Protein AF-A0A6A0GT67-F1 (afdb_monomer_lite)

pLDDT: mean 70.35, std 24.67, range [31.73, 98.12]

Radius of gyration: 29.32 Å; chains: 1; bounding box: 42×115×74 Å

Foldseek 3Di:
DDDDPVVVVVVVVPPCDDLLLVLQLLLLLVVVDDPPDPDPLSSLLSSLLSVLVSCCQVNPDVHDDCVVSDPDPDVVVSVVSNVVSCVPCVVVSVCCLVPVVSVVVSSVVVVVVVVPPPVPPDPPPPDDDDDDDDDDDDDDDDDDDDDDDDDDDDDDDDPDDPVVVVVVVVVNVVVVVVVDDDPPDDDDDDDD

Sequence (192 aa):
MYSTNNTLLFFQDIAFINPANVVFVYLLVRHLVTDDIESEHELQAIVLTCLYLSYSYMGNEISYPLKPFLVEDDKDRFWDRCLHIINTLSGDMLRINAEPAFFTEVFTELKACGVHPYNHLHYHHHHHHHNLHPQTPTSPHSPSSTISSIPNTPSPQQEQNPILNNDHQQLQRSKSQSLALPLMQAPLKTAA

Structure (mmCIF, N/CA/C/O backbone):
data_AF-A0A6A0GT67-F1
#
_entry.id   AF-A0A6A0GT67-F1
#
loop_
_atom_site.group_PDB
_atom_site.id
_atom_site.type_symbol
_atom_site.label_atom_id
_atom_site.label_alt_id
_atom_site.label_comp_id
_atom_site.label_asym_id
_atom_site.label_entity_id
_atom_site.label_seq_id
_atom_site.pdbx_PDB_ins_code
_atom_site.Cartn_x
_atom_site.Cartn_y
_atom_site.Cartn_z
_atom_site.occupancy
_atom_site.B_iso_or_equiv
_atom_site.auth_seq_id
_atom_site.auth_comp_id
_atom_site.auth_asym_id
_atom_site.auth_atom_id
_atom_site.pdbx_PDB_model_num
ATOM 1 N N . MET A 1 1 ? 22.116 -1.806 34.755 1.00 48.66 1 MET A N 1
ATOM 2 C CA . MET A 1 1 ? 21.318 -0.720 34.142 1.00 48.66 1 MET A CA 1
ATOM 3 C C . MET A 1 1 ? 22.306 0.133 33.366 1.00 48.66 1 MET A C 1
ATOM 5 O O . MET A 1 1 ? 23.166 0.705 34.008 1.00 48.66 1 MET A O 1
ATOM 9 N N . TYR A 1 2 ? 22.441 0.049 32.044 1.00 41.94 2 TYR A N 1
ATOM 10 C CA . TYR A 1 2 ? 21.451 0.283 30.992 1.00 41.94 2 TYR A CA 1
ATOM 11 C C . TYR A 1 2 ? 21.675 -0.702 29.831 1.00 41.94 2 TYR A C 1
ATOM 13 O O . TYR A 1 2 ? 22.788 -0.806 29.332 1.00 41.94 2 TYR A O 1
ATOM 21 N N . SER A 1 3 ? 20.642 -1.425 29.402 1.00 42.59 3 SER A N 1
ATOM 22 C CA . SER A 1 3 ? 20.671 -2.181 28.140 1.00 42.59 3 SER A CA 1
ATOM 23 C C . SER A 1 3 ? 19.252 -2.271 27.587 1.00 42.59 3 SER A C 1
ATOM 25 O O . SER A 1 3 ? 18.630 -3.326 27.569 1.00 42.59 3 SER A O 1
ATOM 27 N N . THR A 1 4 ? 18.686 -1.117 27.244 1.00 50.16 4 THR A N 1
ATOM 28 C CA . THR A 1 4 ? 17.343 -1.030 26.645 1.00 50.16 4 THR A CA 1
ATOM 29 C C . THR A 1 4 ? 17.279 -0.117 25.423 1.00 50.16 4 THR A C 1
ATOM 31 O O . THR A 1 4 ? 16.203 0.052 24.868 1.00 50.16 4 THR A O 1
ATOM 34 N N . ASN A 1 5 ? 18.411 0.408 24.937 1.00 49.06 5 ASN A N 1
ATOM 35 C CA . ASN A 1 5 ? 18.411 1.315 23.782 1.00 49.06 5 ASN A CA 1
ATOM 36 C C . ASN A 1 5 ? 18.954 0.697 22.482 1.00 49.06 5 ASN A C 1
ATOM 38 O O . ASN A 1 5 ? 18.686 1.238 21.419 1.00 49.06 5 ASN A O 1
ATOM 42 N N . ASN A 1 6 ? 19.639 -0.453 22.513 1.00 48.00 6 ASN A N 1
ATOM 43 C CA . ASN A 1 6 ? 20.238 -0.999 21.286 1.00 48.00 6 ASN A CA 1
ATOM 44 C C . ASN A 1 6 ? 19.247 -1.721 20.368 1.00 48.00 6 ASN A C 1
ATOM 46 O O . ASN A 1 6 ? 19.488 -1.774 19.171 1.00 48.00 6 ASN A O 1
ATOM 50 N N . THR A 1 7 ? 18.125 -2.243 20.872 1.00 50.00 7 THR A N 1
ATOM 51 C CA . THR A 1 7 ? 17.160 -2.949 20.010 1.00 50.00 7 THR A CA 1
ATOM 52 C C . THR A 1 7 ? 16.335 -1.982 19.162 1.00 50.00 7 THR A C 1
ATOM 54 O O . THR A 1 7 ? 16.067 -2.273 18.003 1.00 50.00 7 THR A O 1
ATOM 57 N N . LEU A 1 8 ? 15.966 -0.815 19.707 1.00 52.06 8 LEU A N 1
ATOM 58 C CA . LEU A 1 8 ? 15.290 0.228 18.926 1.00 52.06 8 LEU A CA 1
ATOM 59 C C . LEU A 1 8 ? 16.226 0.840 17.880 1.00 52.06 8 LEU A C 1
ATOM 61 O O . LEU A 1 8 ? 15.782 1.065 16.763 1.00 52.06 8 LEU A O 1
ATOM 65 N N . LEU A 1 9 ? 17.508 1.029 18.212 1.00 46.97 9 LEU A N 1
ATOM 66 C CA . LEU A 1 9 ? 18.522 1.503 17.263 1.00 46.97 9 LEU A CA 1
ATOM 67 C C . LEU A 1 9 ? 18.827 0.456 16.172 1.00 46.97 9 LEU A C 1
ATOM 69 O O . LEU A 1 9 ? 18.933 0.810 15.005 1.00 46.97 9 LEU A O 1
ATOM 73 N N . PHE A 1 10 ? 18.840 -0.840 16.507 1.00 45.78 10 PHE A N 1
ATOM 74 C CA . PHE A 1 10 ? 19.053 -1.925 15.538 1.00 45.78 10 PHE A CA 1
ATOM 75 C C . PHE A 1 10 ? 17.935 -2.027 14.482 1.00 45.78 10 PHE A C 1
ATOM 77 O O . PHE A 1 10 ? 18.222 -2.268 13.314 1.00 45.78 10 PHE A O 1
ATOM 84 N N . PHE A 1 11 ? 16.670 -1.773 14.848 1.00 51.50 11 PHE A N 1
ATOM 85 C CA . PHE A 1 11 ? 15.573 -1.638 13.871 1.00 51.50 11 PHE A CA 1
ATOM 86 C C . PHE A 1 11 ? 15.604 -0.308 13.092 1.00 51.50 11 PHE A C 1
ATOM 88 O O . PHE A 1 11 ? 14.870 -0.159 12.115 1.00 51.50 11 PHE A O 1
ATOM 95 N N . GLN A 1 12 ? 16.423 0.659 13.516 1.00 47.06 12 GLN A N 1
ATOM 96 C CA . GLN A 1 12 ? 16.533 1.986 12.907 1.00 47.06 12 GLN A CA 1
ATOM 97 C C . GLN A 1 12 ? 17.656 2.072 11.858 1.00 47.06 12 GLN A C 1
ATOM 99 O O . GLN A 1 12 ? 17.549 2.878 10.934 1.00 47.06 12 GLN A O 1
ATOM 104 N N . ASP A 1 13 ? 18.690 1.228 11.951 1.00 45.97 13 ASP A N 1
ATOM 105 C CA . ASP A 1 13 ? 19.881 1.291 11.082 1.00 45.97 13 ASP A CA 1
ATOM 106 C C . ASP A 1 13 ? 19.664 0.748 9.653 1.00 45.97 13 ASP A C 1
ATOM 108 O O . ASP A 1 13 ? 20.484 0.983 8.764 1.00 45.97 13 ASP A O 1
ATOM 112 N N . ILE A 1 14 ? 18.523 0.108 9.377 1.00 50.00 14 ILE A N 1
ATOM 113 C CA . ILE A 1 14 ? 18.025 -0.113 8.013 1.00 50.00 14 ILE A CA 1
ATOM 114 C C . ILE A 1 14 ? 16.684 0.603 7.909 1.00 50.00 14 ILE A C 1
ATOM 116 O O . ILE A 1 14 ? 15.626 0.021 8.148 1.00 50.00 14 ILE A O 1
ATOM 120 N N . ALA A 1 15 ? 16.715 1.893 7.574 1.00 65.94 15 ALA A N 1
ATOM 121 C CA . ALA A 1 15 ? 15.498 2.644 7.308 1.00 65.94 15 ALA A CA 1
ATOM 122 C C . ALA A 1 15 ? 14.766 1.992 6.124 1.00 65.94 15 ALA A C 1
ATOM 124 O O . ALA A 1 15 ? 15.090 2.216 4.958 1.00 65.94 15 ALA A O 1
ATOM 125 N N . PHE A 1 16 ? 13.757 1.174 6.430 1.00 79.62 16 PHE A N 1
ATOM 126 C CA . PHE A 1 16 ? 12.825 0.616 5.450 1.00 79.62 16 PHE A CA 1
ATOM 127 C C . PHE A 1 16 ? 12.254 1.709 4.538 1.00 79.62 16 PHE A C 1
ATOM 129 O O . PHE A 1 16 ? 11.946 1.464 3.375 1.00 79.62 16 PHE A O 1
ATOM 136 N N . ILE A 1 17 ? 12.159 2.934 5.056 1.00 84.12 17 ILE A N 1
ATOM 137 C CA . ILE A 1 17 ? 11.769 4.123 4.315 1.00 84.12 17 ILE A CA 1
ATOM 138 C C . ILE A 1 17 ? 12.887 4.526 3.347 1.00 84.12 17 ILE A C 1
ATOM 140 O O . ILE A 1 17 ? 13.791 5.294 3.667 1.00 84.12 17 ILE A O 1
ATOM 144 N N . ASN A 1 18 ? 12.779 4.019 2.125 1.00 88.50 18 ASN A N 1
ATOM 145 C CA . ASN A 1 18 ? 13.492 4.500 0.949 1.00 88.50 18 ASN A CA 1
ATOM 146 C C . ASN A 1 18 ? 12.468 4.843 -0.150 1.00 88.50 18 ASN A C 1
ATOM 148 O O . ASN A 1 18 ? 11.313 4.414 -0.056 1.00 88.50 18 ASN A O 1
ATOM 152 N N . PRO A 1 19 ? 12.857 5.578 -1.208 1.00 92.00 19 PRO A N 1
ATOM 153 C CA . PRO A 1 19 ? 11.918 5.991 -2.247 1.00 92.00 19 PRO A CA 1
ATOM 154 C C . PRO A 1 19 ? 11.108 4.836 -2.849 1.00 92.00 19 PRO A C 1
ATOM 156 O O . PRO A 1 19 ? 9.899 4.961 -2.992 1.00 92.00 19 PRO A O 1
ATOM 159 N N . ALA A 1 20 ? 11.733 3.691 -3.142 1.00 92.31 20 ALA A N 1
ATOM 160 C CA . ALA A 1 20 ? 11.040 2.552 -3.745 1.00 92.31 20 ALA A CA 1
ATOM 161 C C . ALA A 1 20 ? 10.010 1.917 -2.800 1.00 92.31 20 ALA A C 1
ATOM 163 O O . ALA A 1 20 ? 8.907 1.578 -3.227 1.00 92.31 20 ALA A O 1
ATOM 164 N N . ASN A 1 21 ? 10.338 1.800 -1.516 1.00 94.88 21 ASN A N 1
ATOM 165 C CA . ASN A 1 21 ? 9.426 1.248 -0.520 1.00 94.88 21 ASN A CA 1
ATOM 166 C C . ASN A 1 21 ? 8.252 2.195 -0.243 1.00 94.88 21 ASN A C 1
ATOM 168 O O . ASN A 1 21 ? 7.145 1.725 -0.010 1.00 94.88 21 ASN A O 1
ATOM 172 N N . VAL A 1 22 ? 8.445 3.514 -0.349 1.00 95.06 22 VAL A N 1
ATOM 173 C CA . VAL A 1 22 ? 7.333 4.478 -0.267 1.00 95.06 22 VAL A CA 1
ATOM 174 C C . VAL A 1 22 ? 6.382 4.333 -1.461 1.00 95.06 22 VAL A C 1
ATOM 176 O O . VAL A 1 22 ? 5.170 4.374 -1.265 1.00 95.06 22 VAL A O 1
ATOM 179 N N . VAL A 1 23 ? 6.892 4.086 -2.676 1.00 96.75 23 VAL A N 1
ATOM 180 C CA . VAL A 1 23 ? 6.037 3.765 -3.840 1.00 96.75 23 VAL A CA 1
ATOM 181 C C . VAL A 1 23 ? 5.225 2.493 -3.588 1.00 96.75 23 VAL A C 1
ATOM 183 O O . VAL A 1 23 ? 4.035 2.452 -3.890 1.00 96.75 23 VAL A O 1
ATOM 186 N N . PHE A 1 24 ? 5.843 1.470 -2.994 1.00 97.12 24 PHE A N 1
ATOM 187 C CA . PHE A 1 24 ? 5.150 0.231 -2.645 1.00 97.12 24 PHE A CA 1
ATOM 188 C C . PHE A 1 24 ? 4.060 0.448 -1.583 1.00 97.12 24 PHE A C 1
ATOM 190 O O . PHE A 1 24 ? 2.943 -0.032 -1.744 1.00 97.12 24 PHE A O 1
ATOM 197 N N . VAL A 1 25 ? 4.342 1.216 -0.526 1.00 96.62 25 VAL A N 1
ATOM 198 C CA . VAL A 1 25 ? 3.329 1.570 0.484 1.00 96.62 25 VAL A CA 1
ATOM 199 C C . VAL A 1 25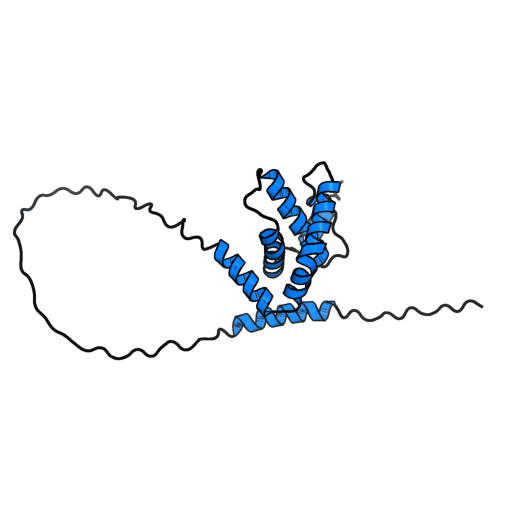 ? 2.177 2.339 -0.167 1.00 96.62 25 VAL A C 1
ATOM 201 O O . VAL A 1 25 ? 1.017 2.023 0.085 1.00 96.62 25 VAL A O 1
ATOM 204 N N . TYR A 1 26 ? 2.476 3.300 -1.047 1.00 96.94 26 TYR A N 1
ATOM 205 C CA . TYR A 1 26 ? 1.460 4.047 -1.790 1.00 96.94 26 TYR A CA 1
ATOM 206 C C . TYR A 1 26 ? 0.570 3.137 -2.646 1.00 96.94 26 TYR A C 1
ATOM 208 O O . TYR A 1 26 ? -0.646 3.312 -2.633 1.00 96.94 26 TYR A O 1
ATOM 216 N N . LEU A 1 27 ? 1.144 2.137 -3.328 1.00 97.00 27 LEU A N 1
ATOM 217 C CA . LEU A 1 27 ? 0.380 1.143 -4.091 1.00 97.00 27 LEU A CA 1
ATOM 218 C C . LEU A 1 27 ? -0.684 0.445 -3.230 1.00 97.00 27 LEU A C 1
ATOM 220 O O . LEU A 1 27 ? -1.798 0.229 -3.704 1.00 97.00 27 LEU A O 1
ATOM 224 N N . LEU A 1 28 ? -0.352 0.091 -1.986 1.00 96.75 28 LEU A N 1
ATOM 225 C CA . LEU A 1 28 ? -1.303 -0.553 -1.075 1.00 96.75 28 LEU A CA 1
ATOM 226 C C . LEU A 1 28 ? -2.346 0.444 -0.560 1.00 96.75 28 LEU A C 1
ATOM 228 O O . LEU A 1 28 ? -3.545 0.178 -0.610 1.00 96.75 28 LEU A O 1
ATOM 232 N N . VAL A 1 29 ? -1.889 1.614 -0.109 1.00 95.56 29 VAL A N 1
ATOM 233 C CA . VAL A 1 29 ? -2.745 2.642 0.497 1.00 95.56 29 VAL A CA 1
ATOM 234 C C . VAL A 1 29 ? -3.772 3.173 -0.504 1.00 95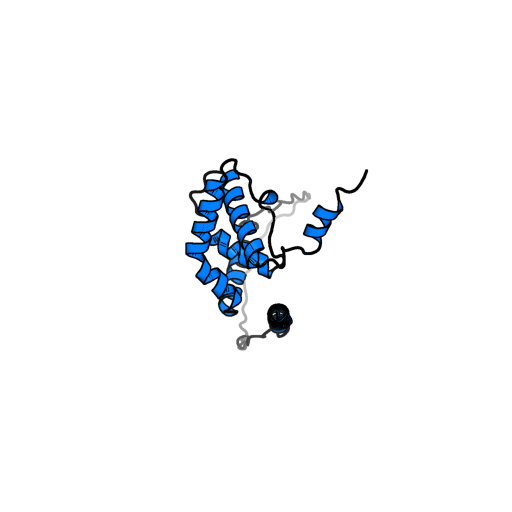.56 29 VAL A C 1
ATOM 236 O O . VAL A 1 29 ? -4.939 3.287 -0.147 1.00 95.56 29 VAL A O 1
ATOM 239 N N . ARG A 1 30 ? -3.394 3.430 -1.764 1.00 92.94 30 ARG A N 1
ATOM 240 C CA . ARG A 1 30 ? -4.309 3.988 -2.783 1.00 92.94 30 ARG A CA 1
ATOM 241 C C . ARG A 1 30 ? -5.489 3.077 -3.140 1.00 92.94 30 ARG A C 1
ATOM 243 O O . ARG A 1 30 ? -6.452 3.554 -3.722 1.00 92.94 30 ARG A O 1
ATOM 250 N N . HIS A 1 31 ? -5.392 1.782 -2.843 1.00 87.94 31 HIS A N 1
ATOM 251 C CA . HIS A 1 31 ? -6.474 0.822 -3.072 1.00 87.94 31 HIS A CA 1
ATOM 252 C C . HIS A 1 31 ? -7.359 0.612 -1.842 1.00 87.94 31 HIS A C 1
ATOM 254 O O . HIS A 1 31 ? -8.488 0.159 -1.993 1.00 87.94 31 HIS A O 1
ATOM 260 N N . LEU A 1 32 ? -6.850 0.903 -0.641 1.00 87.44 32 LEU A N 1
ATOM 261 C CA . LEU A 1 32 ? -7.583 0.714 0.611 1.00 87.44 32 LEU A CA 1
ATOM 262 C C . LEU A 1 32 ? -8.194 1.989 1.180 1.00 87.44 32 LEU A C 1
ATOM 264 O O . LEU A 1 32 ? -9.142 1.907 1.952 1.00 87.44 32 LEU A O 1
ATOM 268 N N . VAL A 1 33 ? -7.619 3.146 0.868 1.00 88.06 33 VAL A N 1
ATOM 269 C CA . VAL A 1 33 ? -8.130 4.429 1.340 1.00 88.06 33 VAL A CA 1
ATOM 270 C C . VAL A 1 33 ? -9.226 4.884 0.391 1.00 88.06 33 VAL A C 1
ATOM 272 O O . VAL A 1 33 ? -8.954 5.294 -0.736 1.00 88.06 33 VAL A O 1
ATOM 275 N N . THR A 1 34 ? -10.458 4.780 0.867 1.00 84.25 34 THR A N 1
ATOM 276 C CA . THR A 1 34 ? -11.688 5.170 0.180 1.00 84.25 34 THR A CA 1
ATOM 277 C C . THR A 1 34 ? -12.311 6.408 0.841 1.00 84.25 34 THR A C 1
ATOM 279 O O . THR A 1 34 ? -11.922 6.805 1.941 1.00 84.25 34 THR A O 1
ATOM 282 N N . ASP A 1 35 ? -13.258 7.059 0.156 1.00 83.56 35 ASP A N 1
ATOM 283 C CA . ASP A 1 35 ? -13.875 8.317 0.621 1.00 83.56 35 ASP A CA 1
ATOM 284 C C . ASP A 1 35 ? -14.790 8.144 1.855 1.00 83.56 35 ASP A C 1
ATOM 286 O O . ASP A 1 35 ? -15.229 9.132 2.442 1.00 83.56 35 ASP A O 1
ATOM 290 N N . ASP A 1 36 ? -15.091 6.906 2.249 1.00 87.38 36 ASP A N 1
ATOM 291 C CA . ASP A 1 36 ? -15.957 6.528 3.371 1.00 87.38 36 ASP A CA 1
ATOM 292 C C . ASP A 1 36 ? -15.216 6.332 4.703 1.00 87.38 36 ASP A C 1
ATOM 294 O O . ASP A 1 36 ? -15.824 5.891 5.672 1.00 87.38 36 ASP A O 1
ATOM 298 N N . ILE A 1 37 ? -13.930 6.688 4.797 1.00 89.12 37 ILE A N 1
ATOM 299 C CA . ILE A 1 37 ? -13.207 6.649 6.076 1.00 89.12 37 ILE A CA 1
ATOM 300 C C . ILE A 1 37 ? -13.735 7.742 7.011 1.00 89.12 37 ILE A C 1
ATOM 302 O O . ILE A 1 37 ? -13.590 8.940 6.750 1.00 89.12 37 ILE A O 1
ATOM 306 N N . GLU A 1 38 ? -14.301 7.326 8.143 1.00 86.75 38 GLU A N 1
ATOM 307 C CA . GLU A 1 38 ? -15.018 8.224 9.054 1.00 86.75 38 GLU A CA 1
ATOM 308 C C . GLU A 1 38 ? -14.118 8.807 10.158 1.00 86.75 38 GLU A C 1
ATOM 310 O O . GLU A 1 38 ? -14.504 9.763 10.839 1.00 86.75 38 GLU A O 1
ATOM 315 N N . SER A 1 39 ? -12.913 8.254 10.364 1.00 92.62 39 SER A N 1
ATOM 316 C CA . SER A 1 39 ? -12.025 8.678 11.455 1.00 92.62 39 SER A CA 1
ATOM 317 C C . SER A 1 39 ? -10.526 8.615 11.138 1.00 92.62 39 SER A C 1
ATOM 319 O O . SER A 1 39 ? -10.045 7.760 10.397 1.00 92.62 39 SER A O 1
ATOM 321 N N . GLU A 1 40 ? -9.755 9.499 11.786 1.00 93.75 40 GLU A N 1
ATOM 322 C CA . GLU A 1 40 ? -8.283 9.481 11.740 1.00 93.75 40 GLU A CA 1
ATOM 323 C C . GLU A 1 40 ? -7.715 8.157 12.270 1.00 93.75 40 GLU A C 1
ATOM 325 O O . GLU A 1 40 ? -6.741 7.636 11.730 1.00 93.75 40 GLU A O 1
ATOM 330 N N . HIS A 1 41 ? -8.345 7.591 13.303 1.00 93.38 41 HIS A N 1
ATOM 331 C CA . HIS A 1 41 ? -7.929 6.321 13.899 1.00 93.38 41 HIS A CA 1
ATOM 332 C C . HIS A 1 41 ? -8.066 5.156 12.911 1.00 93.38 41 HIS A C 1
ATOM 334 O O . HIS A 1 41 ? -7.145 4.352 12.774 1.00 93.38 41 HIS A O 1
ATOM 340 N N . GLU A 1 42 ? -9.167 5.111 12.162 1.00 93.00 42 GLU A N 1
ATOM 341 C CA . GLU A 1 42 ? -9.375 4.123 11.104 1.00 93.00 42 GLU A CA 1
ATOM 342 C C . GLU A 1 42 ? -8.353 4.277 9.972 1.00 93.00 42 GLU A C 1
ATOM 344 O O . GLU A 1 42 ? -7.715 3.294 9.580 1.00 93.00 42 GLU A O 1
ATOM 349 N N . LEU A 1 43 ? -8.119 5.509 9.505 1.00 94.69 43 LEU A N 1
ATOM 350 C CA . LEU A 1 43 ? -7.090 5.784 8.501 1.00 94.69 43 LEU A CA 1
ATOM 351 C C . LEU A 1 43 ? -5.708 5.319 8.979 1.00 94.69 43 LEU A C 1
ATOM 353 O O . LEU A 1 43 ? -4.978 4.654 8.240 1.00 94.69 43 LEU A O 1
ATOM 357 N N . GLN A 1 44 ? -5.351 5.635 10.225 1.00 95.25 44 GLN A N 1
ATOM 358 C CA . GLN A 1 44 ? -4.092 5.214 10.830 1.00 95.25 44 GLN A CA 1
ATOM 359 C C . GLN A 1 44 ? -3.978 3.684 10.862 1.00 95.25 44 GLN A C 1
ATOM 361 O O . GLN A 1 44 ? -2.924 3.146 10.512 1.00 95.25 44 GLN A O 1
ATOM 366 N N . ALA A 1 45 ? -5.048 2.975 11.232 1.00 94.75 45 ALA A N 1
ATOM 367 C CA . ALA A 1 45 ? -5.070 1.515 11.255 1.00 94.75 45 ALA A CA 1
ATOM 368 C C . ALA A 1 45 ? -4.851 0.917 9.854 1.00 94.75 45 ALA A C 1
ATOM 370 O O . ALA A 1 45 ? -4.058 -0.019 9.696 1.00 94.75 45 ALA A O 1
ATOM 371 N N . ILE A 1 46 ? -5.485 1.483 8.823 1.00 95.00 46 ILE A N 1
ATOM 372 C CA . ILE A 1 46 ? -5.308 1.070 7.422 1.00 95.00 46 ILE A CA 1
ATOM 373 C C . ILE A 1 46 ? -3.862 1.298 6.968 1.00 95.00 46 ILE A C 1
ATOM 375 O O . ILE A 1 46 ? -3.215 0.374 6.461 1.00 95.00 46 ILE A O 1
ATOM 379 N N . VAL A 1 47 ? -3.324 2.500 7.189 1.00 95.38 47 VAL A N 1
ATOM 380 C CA . VAL A 1 47 ? -1.960 2.864 6.778 1.00 95.38 47 VAL A CA 1
ATOM 381 C C . VAL A 1 47 ? -0.921 1.994 7.485 1.00 95.38 47 VAL A C 1
ATOM 383 O O . VAL A 1 47 ? 0.006 1.507 6.838 1.00 95.38 47 VAL A O 1
ATOM 386 N N . LEU A 1 48 ? -1.079 1.730 8.785 1.00 95.62 48 LEU A N 1
ATOM 387 C CA . LEU A 1 48 ? -0.168 0.852 9.525 1.00 95.62 48 LEU A CA 1
ATOM 388 C C . LEU A 1 48 ? -0.280 -0.613 9.098 1.00 95.62 48 LEU A C 1
ATOM 390 O O . LEU A 1 48 ? 0.740 -1.301 9.058 1.00 95.62 48 LEU A O 1
ATOM 394 N N . THR A 1 49 ? -1.472 -1.079 8.715 1.00 96.69 49 THR A N 1
ATOM 395 C CA . THR A 1 49 ? -1.647 -2.414 8.117 1.00 96.69 49 THR A CA 1
ATOM 396 C C . THR A 1 49 ? -0.880 -2.508 6.790 1.00 96.69 49 THR A C 1
ATOM 398 O O . THR A 1 49 ? -0.109 -3.447 6.579 1.00 96.69 49 THR A O 1
ATOM 401 N N . CYS A 1 50 ? -1.007 -1.497 5.921 1.00 96.94 50 CYS A N 1
ATOM 402 C CA . CYS A 1 50 ? -0.251 -1.418 4.665 1.00 96.94 50 CYS A CA 1
ATOM 403 C C . CYS A 1 50 ? 1.261 -1.370 4.917 1.00 96.9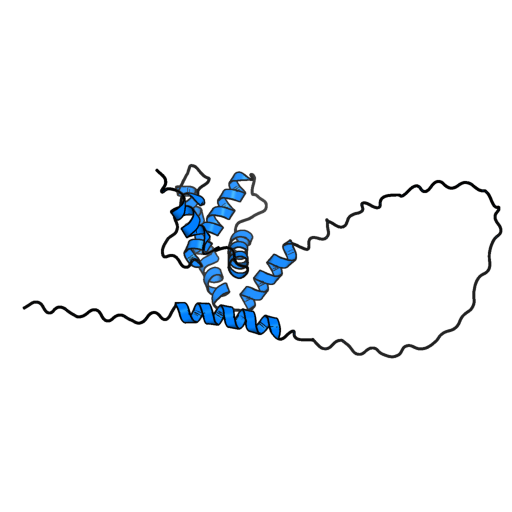4 50 CYS A C 1
ATOM 405 O O . CYS A 1 50 ? 2.037 -2.045 4.234 1.00 96.94 50 CYS A O 1
ATOM 407 N N . LEU A 1 51 ? 1.693 -0.602 5.918 1.00 95.81 51 LEU A N 1
ATOM 408 C CA . LEU A 1 51 ? 3.097 -0.499 6.289 1.00 95.81 51 LEU A CA 1
ATOM 409 C C . LEU A 1 51 ? 3.633 -1.842 6.802 1.00 95.81 51 LEU A C 1
ATOM 411 O O . LEU A 1 51 ? 4.684 -2.278 6.341 1.00 95.81 51 LEU A O 1
ATOM 415 N N . TYR A 1 52 ? 2.900 -2.538 7.674 1.00 95.75 52 TYR A N 1
ATOM 416 C CA . TYR A 1 52 ? 3.276 -3.864 8.171 1.00 95.75 52 TYR A CA 1
ATOM 417 C C . TYR A 1 52 ? 3.459 -4.885 7.041 1.00 95.75 52 TYR A C 1
ATOM 419 O O . TYR A 1 52 ? 4.455 -5.614 7.013 1.00 95.75 52 TYR A O 1
ATOM 427 N N . LEU A 1 53 ? 2.534 -4.915 6.079 1.00 96.88 53 LEU A N 1
ATOM 428 C CA . LEU A 1 53 ? 2.656 -5.783 4.906 1.00 96.88 53 LEU A CA 1
ATOM 429 C C . LEU A 1 53 ? 3.840 -5.389 4.025 1.00 96.88 53 LEU A C 1
ATOM 431 O O . LEU A 1 53 ? 4.548 -6.259 3.526 1.00 96.88 53 LEU A O 1
ATOM 435 N N . SER A 1 54 ? 4.098 -4.091 3.880 1.00 96.56 54 SER A N 1
ATOM 436 C CA . SER A 1 54 ? 5.253 -3.592 3.133 1.00 96.56 54 SER A CA 1
ATOM 437 C C . SER A 1 54 ? 6.565 -4.025 3.787 1.00 96.56 54 SER A C 1
ATOM 439 O O . SER A 1 54 ? 7.451 -4.504 3.086 1.00 96.56 54 SER A O 1
ATOM 441 N N . TYR A 1 55 ? 6.674 -3.943 5.117 1.00 95.44 55 TYR A N 1
ATOM 442 C CA . TYR A 1 55 ? 7.801 -4.507 5.865 1.00 95.44 55 TYR A CA 1
ATOM 443 C C . TYR A 1 55 ? 7.910 -6.017 5.650 1.00 95.44 55 TYR A C 1
ATOM 445 O O . TYR A 1 55 ? 8.986 -6.516 5.352 1.00 95.44 55 TYR A O 1
ATOM 453 N N . SER A 1 56 ? 6.798 -6.742 5.736 1.00 95.69 56 SER A N 1
ATOM 454 C CA . SER A 1 56 ? 6.790 -8.203 5.590 1.00 95.69 56 SER A CA 1
ATOM 455 C C . SER A 1 56 ? 7.165 -8.678 4.180 1.00 95.69 56 SER A C 1
ATOM 457 O O . SER A 1 56 ? 7.696 -9.774 4.036 1.00 95.69 56 SER A O 1
ATOM 459 N N . TYR A 1 57 ? 6.891 -7.874 3.148 1.00 96.12 57 TYR A N 1
ATOM 460 C CA . TYR A 1 57 ? 7.129 -8.229 1.746 1.00 96.12 57 TYR A CA 1
ATOM 461 C C . TYR A 1 57 ? 8.440 -7.657 1.178 1.00 96.12 57 TYR A C 1
ATOM 463 O O . TYR A 1 57 ? 9.182 -8.366 0.507 1.00 96.12 57 TYR A O 1
ATOM 471 N N . MET A 1 58 ? 8.727 -6.373 1.424 1.00 94.38 58 MET A N 1
ATOM 472 C CA . MET A 1 58 ? 9.906 -5.659 0.901 1.00 94.38 58 MET A CA 1
ATOM 473 C C . MET A 1 58 ? 11.054 -5.559 1.917 1.00 94.38 58 MET A C 1
ATOM 475 O O . MET A 1 58 ? 12.108 -5.005 1.597 1.00 94.38 58 MET A O 1
ATOM 479 N N . GLY A 1 59 ? 10.836 -5.988 3.160 1.00 91.44 59 GLY A N 1
ATOM 480 C CA . GLY A 1 59 ? 11.836 -5.930 4.216 1.00 91.44 59 GLY A CA 1
ATOM 481 C C . GLY A 1 59 ? 12.938 -6.971 4.042 1.00 91.44 59 GLY A C 1
ATOM 482 O O . GLY A 1 59 ? 12.744 -8.021 3.438 1.00 91.44 59 GLY A O 1
ATOM 483 N N . ASN A 1 60 ? 14.112 -6.666 4.592 1.00 89.00 60 ASN A N 1
ATOM 484 C CA . ASN A 1 60 ? 15.272 -7.556 4.546 1.00 89.00 60 ASN A CA 1
ATOM 485 C C . ASN A 1 60 ? 15.276 -8.582 5.692 1.00 89.00 60 ASN A C 1
ATOM 487 O O . ASN A 1 60 ? 15.999 -9.574 5.623 1.00 89.00 60 ASN A O 1
ATOM 491 N N . GLU A 1 61 ? 14.499 -8.338 6.752 1.00 90.88 61 GLU A N 1
ATOM 492 C CA . GLU A 1 61 ? 14.418 -9.228 7.909 1.00 90.88 61 GLU A CA 1
ATOM 493 C C . GLU A 1 61 ? 13.388 -10.332 7.679 1.00 90.88 61 GLU A C 1
ATOM 495 O O . GLU A 1 61 ? 12.348 -10.126 7.056 1.00 90.88 61 GLU A O 1
ATOM 500 N N . ILE A 1 62 ? 13.631 -11.497 8.276 1.00 89.94 62 ILE A N 1
ATOM 501 C CA . ILE A 1 62 ? 12.726 -12.652 8.180 1.00 89.94 62 ILE A CA 1
ATOM 502 C C . ILE A 1 62 ? 11.373 -12.430 8.873 1.00 89.94 62 ILE A C 1
ATOM 504 O O . ILE A 1 62 ? 10.422 -13.167 8.624 1.00 89.94 62 ILE A O 1
ATOM 508 N N . SER A 1 63 ? 11.288 -11.466 9.794 1.00 92.06 63 SER A N 1
ATOM 509 C CA . SER A 1 63 ? 10.057 -11.149 10.514 1.00 92.06 63 SER A CA 1
ATOM 510 C C . SER A 1 63 ? 10.137 -9.778 11.172 1.00 92.06 63 SER A C 1
ATOM 512 O O . SER A 1 63 ? 11.209 -9.354 11.605 1.00 92.06 63 SER A O 1
ATOM 514 N N . TYR A 1 64 ? 8.978 -9.145 11.333 1.00 90.88 64 TYR A N 1
ATOM 515 C CA . TYR A 1 64 ? 8.830 -7.871 12.026 1.00 90.88 64 TYR A CA 1
ATOM 516 C C . TYR A 1 64 ? 7.806 -7.999 13.163 1.00 90.88 64 TYR A C 1
ATOM 518 O O . TYR A 1 64 ? 6.780 -8.667 12.994 1.00 90.88 64 TYR A O 1
ATOM 526 N N . PRO A 1 65 ? 8.054 -7.388 14.337 1.00 91.56 65 PRO A N 1
ATOM 527 C CA . PRO A 1 65 ? 7.116 -7.448 15.453 1.00 91.56 65 PRO A CA 1
ATOM 528 C C . PRO A 1 65 ? 5.818 -6.706 15.108 1.00 91.56 65 PRO A C 1
ATOM 530 O O . PRO A 1 65 ? 5.860 -5.622 14.543 1.00 91.56 65 PRO A O 1
ATOM 533 N N . LEU A 1 66 ? 4.664 -7.249 15.510 1.00 91.06 66 LEU A N 1
ATOM 534 C CA . LEU A 1 66 ? 3.351 -6.641 15.240 1.00 91.06 66 LEU A CA 1
ATOM 535 C C . LEU A 1 66 ? 3.097 -5.357 16.046 1.00 91.06 66 LEU A C 1
ATOM 537 O O . LEU A 1 66 ? 2.435 -4.440 15.574 1.00 91.06 66 LEU A O 1
ATOM 541 N N . LYS A 1 67 ? 3.606 -5.295 17.283 1.00 89.81 67 LYS A N 1
ATOM 542 C CA . LYS A 1 67 ? 3.254 -4.261 18.272 1.00 89.81 67 LYS A CA 1
ATOM 543 C C . LYS A 1 67 ? 3.356 -2.805 17.767 1.00 89.81 67 LYS A C 1
ATOM 545 O O . LYS A 1 67 ? 2.481 -2.033 18.133 1.00 89.81 67 LYS A O 1
ATOM 550 N N . PRO A 1 68 ? 4.350 -2.408 16.950 1.00 90.06 68 PRO A N 1
ATOM 551 C CA . PRO A 1 68 ? 4.431 -1.047 16.408 1.00 90.06 68 PRO A CA 1
ATOM 552 C C . PRO A 1 68 ? 3.328 -0.678 15.403 1.00 90.06 68 PRO A C 1
ATOM 554 O O . PRO A 1 68 ? 3.110 0.504 15.165 1.00 90.06 68 PRO A O 1
ATOM 557 N N . PHE A 1 69 ? 2.659 -1.663 14.801 1.00 91.44 69 PHE A N 1
ATOM 558 C CA . PHE A 1 69 ? 1.682 -1.465 13.721 1.00 91.44 69 PHE A CA 1
ATOM 559 C C . PHE A 1 69 ? 0.230 -1.625 14.183 1.00 91.44 69 PHE A C 1
ATOM 561 O O . PHE A 1 69 ? -0.696 -1.301 13.445 1.00 91.44 69 PHE A O 1
ATOM 568 N N . LEU A 1 70 ? 0.022 -2.139 15.394 1.00 92.38 70 LEU A N 1
ATOM 569 C CA . LEU A 1 70 ? -1.300 -2.403 15.938 1.00 92.38 70 LEU A CA 1
ATOM 570 C C . LEU A 1 70 ? -1.757 -1.224 16.804 1.00 92.38 70 LEU A C 1
ATOM 572 O O . LEU A 1 70 ? -1.251 -1.030 17.909 1.00 92.38 70 LEU A O 1
ATOM 576 N N . VAL A 1 71 ? -2.723 -0.463 16.292 1.00 92.50 71 VAL A N 1
ATOM 577 C CA . VAL A 1 71 ? -3.369 0.673 16.984 1.00 92.50 71 VAL A CA 1
ATOM 578 C C . VAL A 1 71 ? -4.810 0.385 17.403 1.00 92.50 71 VAL A C 1
ATOM 580 O O . VAL A 1 71 ? -5.454 1.224 18.027 1.00 92.50 71 VAL A O 1
ATOM 583 N N . GLU A 1 72 ? -5.317 -0.794 17.056 1.00 90.25 72 GLU A N 1
ATOM 584 C CA . GLU A 1 72 ? -6.649 -1.266 17.417 1.00 90.25 72 GLU A CA 1
ATOM 585 C C . GLU A 1 72 ? -6.566 -2.299 18.539 1.00 90.25 72 GLU A C 1
ATOM 587 O O . GLU A 1 72 ? -5.623 -3.092 18.603 1.00 90.25 72 GLU A O 1
ATOM 592 N N . ASP A 1 73 ? -7.585 -2.312 19.397 1.00 87.75 73 ASP A N 1
ATOM 593 C CA . ASP A 1 73 ? -7.712 -3.304 20.468 1.00 87.75 73 ASP A CA 1
ATOM 594 C C . ASP A 1 73 ? -8.049 -4.698 19.917 1.00 87.75 73 ASP A C 1
ATOM 596 O O . ASP A 1 73 ? -7.616 -5.719 20.457 1.00 87.75 73 ASP A O 1
ATOM 600 N N . ASP A 1 74 ? -8.803 -4.734 18.815 1.00 90.88 74 ASP A N 1
ATOM 601 C CA . ASP A 1 74 ? -9.196 -5.958 18.131 1.00 90.88 74 ASP A CA 1
ATOM 602 C C . ASP A 1 74 ? -8.148 -6.370 17.089 1.00 90.88 74 ASP A C 1
ATOM 604 O O . ASP A 1 74 ? -8.005 -5.770 16.021 1.00 90.88 74 ASP A O 1
ATOM 608 N N . LYS A 1 75 ? -7.416 -7.437 17.412 1.00 93.06 75 LYS A N 1
ATOM 609 C CA . LYS A 1 75 ? -6.383 -8.004 16.541 1.00 93.06 75 LYS A CA 1
ATOM 610 C C . LYS A 1 75 ? -6.962 -8.718 15.327 1.00 93.06 75 LYS A C 1
ATOM 612 O O . LYS A 1 75 ? -6.264 -8.801 14.319 1.00 93.06 75 LYS A O 1
ATOM 617 N N . ASP A 1 76 ? -8.179 -9.242 15.414 1.00 95.69 76 ASP A N 1
ATOM 618 C CA . ASP A 1 76 ? -8.765 -10.020 14.324 1.00 95.69 76 ASP A CA 1
ATOM 619 C C . ASP A 1 76 ? -9.084 -9.094 13.149 1.00 95.69 76 ASP A C 1
ATOM 621 O O . ASP A 1 76 ? -8.699 -9.392 12.020 1.00 95.69 76 ASP A O 1
ATOM 625 N N . ARG A 1 77 ? -9.578 -7.878 13.423 1.00 93.31 77 ARG A N 1
ATOM 626 C CA . ARG A 1 77 ? -9.758 -6.830 12.398 1.00 93.31 77 ARG A CA 1
ATOM 627 C C . ARG A 1 77 ? -8.468 -6.489 11.651 1.00 93.31 77 ARG A C 1
ATOM 629 O O . ARG A 1 77 ? -8.491 -6.293 10.435 1.00 93.31 77 ARG A O 1
ATOM 636 N N . PHE A 1 78 ? -7.332 -6.442 12.348 1.00 95.19 78 PHE A N 1
ATOM 637 C CA . PHE A 1 78 ? -6.033 -6.222 11.708 1.00 95.19 78 PHE A CA 1
ATOM 638 C C . PHE A 1 78 ? -5.669 -7.364 10.748 1.00 95.19 78 PHE A C 1
ATOM 640 O O . PHE A 1 78 ? -5.215 -7.117 9.625 1.00 95.19 78 PHE A O 1
ATOM 647 N N . TRP A 1 79 ? -5.872 -8.614 11.168 1.00 96.69 79 TRP A N 1
ATOM 648 C CA . TRP A 1 79 ? -5.554 -9.785 10.350 1.00 96.69 79 TRP A CA 1
ATOM 649 C C . TRP A 1 79 ? -6.515 -9.971 9.180 1.00 96.69 79 TRP A C 1
ATOM 651 O O . TRP A 1 79 ? -6.062 -10.293 8.080 1.00 96.69 79 TRP A O 1
ATOM 661 N N . ASP A 1 80 ? -7.799 -9.689 9.373 1.00 96.31 80 ASP A N 1
ATOM 662 C CA . ASP A 1 80 ? -8.800 -9.699 8.307 1.00 96.31 80 ASP A CA 1
ATOM 663 C C . ASP A 1 80 ? -8.431 -8.700 7.207 1.00 96.31 80 ASP A C 1
ATOM 665 O O . ASP A 1 80 ? -8.433 -9.049 6.022 1.00 96.31 80 ASP A O 1
ATOM 669 N N . ARG A 1 81 ? -8.002 -7.484 7.581 1.00 95.12 81 ARG A N 1
ATOM 670 C CA . ARG A 1 81 ? -7.479 -6.513 6.608 1.00 95.12 81 ARG A CA 1
ATOM 671 C C . ARG A 1 81 ? -6.202 -7.004 5.933 1.00 95.12 81 ARG A C 1
ATOM 673 O O . ARG A 1 81 ? -6.082 -6.857 4.720 1.00 95.12 81 ARG A O 1
ATOM 680 N N . CYS A 1 82 ? -5.272 -7.622 6.666 1.00 97.00 82 CYS A N 1
ATOM 681 C CA . CYS A 1 82 ? -4.073 -8.212 6.057 1.00 97.00 82 CYS A CA 1
ATOM 682 C C . CYS A 1 82 ? -4.431 -9.237 4.971 1.00 97.00 82 CYS A C 1
ATOM 684 O O . CYS A 1 82 ? -3.909 -9.169 3.856 1.00 97.00 82 CYS A O 1
ATOM 686 N N . LEU A 1 83 ? -5.334 -10.169 5.282 1.00 97.31 83 LEU A N 1
ATOM 687 C CA . LEU A 1 83 ? -5.782 -11.201 4.346 1.00 97.31 83 LEU A CA 1
ATOM 688 C C . LEU A 1 83 ? -6.511 -10.596 3.146 1.00 97.31 83 LEU A C 1
ATOM 690 O O . LEU A 1 83 ? -6.266 -11.007 2.012 1.00 97.31 83 LEU A O 1
ATOM 694 N N . HIS A 1 84 ? -7.361 -9.595 3.376 1.00 96.19 84 HIS A N 1
ATOM 695 C CA . HIS A 1 84 ? -8.049 -8.879 2.307 1.00 96.19 84 HIS A CA 1
ATOM 696 C C . HIS A 1 84 ? -7.066 -8.209 1.332 1.00 96.19 84 HIS A C 1
ATOM 698 O O . HIS A 1 84 ? -7.199 -8.377 0.117 1.00 96.19 84 HIS A O 1
ATOM 704 N N . ILE A 1 85 ? -6.045 -7.518 1.852 1.00 95.94 85 ILE A N 1
ATOM 705 C CA . ILE A 1 85 ? -5.006 -6.873 1.035 1.00 95.94 85 ILE A CA 1
ATOM 706 C C . ILE A 1 85 ? -4.247 -7.911 0.214 1.00 95.94 85 ILE A C 1
ATOM 708 O O . ILE A 1 85 ? -4.099 -7.741 -0.992 1.00 95.94 85 ILE A O 1
ATOM 712 N N . ILE A 1 86 ? -3.785 -8.996 0.838 1.00 97.19 86 ILE A N 1
ATOM 713 C CA . ILE A 1 86 ? -3.008 -10.033 0.145 1.00 97.19 86 ILE A CA 1
ATOM 714 C C . ILE A 1 86 ? -3.846 -10.684 -0.962 1.00 97.19 86 ILE A C 1
ATOM 716 O O . ILE A 1 86 ? -3.370 -10.836 -2.088 1.00 97.19 86 ILE A O 1
ATOM 720 N N . ASN A 1 87 ? -5.103 -11.025 -0.678 1.00 97.50 87 ASN A N 1
ATOM 721 C CA . ASN A 1 87 ? -5.985 -11.650 -1.663 1.00 97.50 87 ASN A CA 1
ATOM 722 C C . ASN A 1 87 ? -6.267 -10.738 -2.863 1.00 97.50 87 ASN A C 1
ATOM 724 O O . ASN A 1 87 ? -6.394 -11.231 -3.981 1.00 97.50 87 ASN A O 1
ATOM 728 N N . THR A 1 88 ? -6.341 -9.426 -2.642 1.00 96.94 88 THR A N 1
ATOM 729 C CA . THR A 1 88 ? -6.727 -8.465 -3.684 1.00 96.94 88 THR A CA 1
ATOM 730 C C . THR A 1 88 ? -5.522 -7.917 -4.451 1.00 96.94 88 THR A C 1
ATOM 732 O O . THR A 1 88 ? -5.587 -7.762 -5.666 1.00 96.94 88 THR A O 1
ATOM 735 N N . LEU A 1 89 ? -4.408 -7.646 -3.762 1.00 97.50 89 LEU A N 1
ATOM 736 C CA . LEU A 1 89 ? -3.268 -6.897 -4.303 1.00 97.50 89 LEU A CA 1
ATOM 737 C C . LEU A 1 89 ? -2.002 -7.734 -4.503 1.00 97.50 89 LEU A C 1
ATOM 739 O O . LEU A 1 89 ? -1.029 -7.209 -5.036 1.00 97.50 89 LEU A O 1
ATOM 743 N N . SER A 1 90 ? -1.975 -9.021 -4.136 1.00 97.56 90 SER A N 1
ATOM 744 C CA . SER A 1 90 ? -0.772 -9.863 -4.313 1.00 97.56 90 SER A CA 1
ATOM 745 C C . SER A 1 90 ? -0.240 -9.873 -5.751 1.00 97.56 90 SER A C 1
ATOM 747 O O . SER A 1 90 ? 0.976 -9.857 -5.950 1.00 97.56 90 SER A O 1
ATOM 749 N N . GLY A 1 91 ? -1.131 -9.835 -6.748 1.00 98.06 91 GLY A N 1
ATOM 750 C CA . GLY A 1 91 ? -0.757 -9.694 -8.156 1.00 98.06 91 GLY A CA 1
ATOM 751 C C . GLY A 1 91 ? 0.040 -8.415 -8.419 1.00 98.06 91 GLY A C 1
ATOM 752 O O . GLY A 1 91 ? 1.141 -8.480 -8.961 1.00 98.06 91 GLY A O 1
ATOM 753 N N . ASP A 1 92 ? -0.461 -7.268 -7.960 1.00 97.69 92 ASP A N 1
ATOM 754 C CA . ASP A 1 92 ? 0.202 -5.972 -8.127 1.00 97.69 92 ASP A CA 1
ATOM 755 C C . ASP A 1 92 ? 1.476 -5.844 -7.278 1.00 97.69 92 ASP A C 1
ATOM 757 O O . ASP A 1 92 ? 2.463 -5.262 -7.733 1.00 97.69 92 ASP A O 1
ATOM 761 N N . MET A 1 93 ? 1.504 -6.442 -6.082 1.00 97.44 93 MET A N 1
ATOM 762 C CA . MET A 1 93 ? 2.693 -6.513 -5.220 1.00 97.44 93 MET A CA 1
ATOM 763 C C . MET A 1 93 ? 3.850 -7.258 -5.903 1.00 97.44 93 MET A C 1
ATOM 765 O O . MET A 1 93 ? 5.017 -6.865 -5.778 1.00 97.44 93 MET A O 1
ATOM 769 N N . LEU A 1 94 ? 3.547 -8.313 -6.663 1.00 98.12 94 LEU A N 1
ATOM 770 C CA . LEU A 1 94 ? 4.540 -8.997 -7.486 1.00 98.12 94 LEU A CA 1
ATOM 771 C C . LEU A 1 94 ? 4.876 -8.182 -8.740 1.00 98.12 94 LEU A C 1
ATOM 773 O O . LEU A 1 94 ? 6.053 -7.974 -9.050 1.00 98.12 94 LEU A O 1
ATOM 777 N N . ARG A 1 95 ? 3.850 -7.674 -9.429 1.00 98.06 95 ARG A N 1
ATOM 778 C CA . ARG A 1 95 ? 3.976 -6.922 -10.682 1.00 98.06 95 ARG A CA 1
ATOM 779 C C . ARG A 1 95 ? 4.863 -5.691 -10.539 1.00 98.06 95 ARG A C 1
ATOM 781 O O . ARG A 1 95 ? 5.719 -5.475 -11.389 1.00 98.06 95 ARG A O 1
ATOM 788 N N . ILE A 1 96 ? 4.743 -4.927 -9.452 1.00 97.12 96 ILE A N 1
ATOM 789 C CA . ILE A 1 96 ? 5.568 -3.725 -9.219 1.00 97.12 96 ILE A CA 1
ATOM 790 C C . ILE A 1 96 ? 7.061 -4.038 -9.065 1.00 97.12 96 ILE A C 1
ATOM 792 O O . ILE A 1 96 ? 7.907 -3.178 -9.305 1.00 97.12 96 ILE A O 1
ATOM 796 N N . ASN A 1 97 ? 7.400 -5.278 -8.708 1.00 94.25 97 ASN A N 1
ATOM 797 C CA . ASN A 1 97 ? 8.782 -5.742 -8.656 1.00 94.25 97 ASN A CA 1
ATOM 798 C C . ASN A 1 97 ? 9.249 -6.341 -9.990 1.00 94.25 97 ASN A C 1
ATOM 800 O O . ASN A 1 97 ? 10.424 -6.207 -10.329 1.00 94.25 97 ASN A O 1
ATOM 804 N N . ALA A 1 98 ? 8.346 -6.974 -10.743 1.00 97.06 98 ALA A N 1
ATOM 805 C CA . ALA A 1 98 ? 8.651 -7.638 -12.010 1.00 97.06 98 ALA A CA 1
ATOM 806 C C . ALA A 1 98 ? 8.674 -6.687 -13.222 1.00 97.06 98 ALA A C 1
ATOM 808 O O . ALA A 1 98 ? 9.445 -6.898 -14.158 1.00 97.06 98 ALA A O 1
ATOM 809 N N . GLU A 1 99 ? 7.846 -5.641 -13.215 1.00 97.94 99 GLU A N 1
ATOM 810 C CA . GLU A 1 99 ? 7.623 -4.741 -14.347 1.00 97.94 99 GLU A CA 1
ATOM 811 C C . GLU A 1 99 ? 8.095 -3.311 -14.026 1.00 97.94 99 GLU A C 1
ATOM 813 O O . GLU A 1 99 ? 7.391 -2.558 -13.347 1.00 97.94 99 GLU A O 1
ATOM 818 N N . PRO A 1 100 ? 9.250 -2.867 -14.563 1.00 96.81 100 PRO A N 1
ATOM 819 C CA . PRO A 1 100 ? 9.747 -1.509 -14.334 1.00 96.81 100 PRO A CA 1
ATOM 820 C C . PRO A 1 100 ? 8.775 -0.413 -14.789 1.00 96.81 100 PRO A C 1
ATOM 822 O O . PRO A 1 100 ? 8.682 0.627 -14.145 1.00 96.81 100 PRO A O 1
ATOM 825 N N . ALA A 1 101 ? 8.028 -0.653 -15.873 1.00 97.62 101 ALA A N 1
ATOM 826 C CA . ALA A 1 101 ? 7.043 0.295 -16.387 1.00 97.62 101 ALA A CA 1
ATOM 827 C C . ALA A 1 101 ? 5.914 0.555 -15.378 1.00 97.62 101 ALA A C 1
ATOM 829 O O . ALA A 1 101 ? 5.574 1.711 -15.134 1.00 97.62 101 ALA A O 1
ATOM 830 N N . PHE A 1 102 ? 5.401 -0.501 -14.737 1.00 98.06 102 PHE A N 1
ATOM 831 C CA . PHE A 1 102 ? 4.360 -0.382 -13.716 1.00 98.06 102 PHE A CA 1
ATOM 832 C C . PHE A 1 102 ? 4.875 0.352 -12.469 1.00 98.06 102 PHE A C 1
ATOM 834 O O . PHE A 1 102 ? 4.191 1.216 -11.929 1.00 98.06 102 PHE A O 1
ATOM 841 N N . PHE A 1 103 ? 6.124 0.109 -12.051 1.00 97.44 103 PHE A N 1
ATOM 842 C CA . PHE A 1 103 ? 6.743 0.908 -10.986 1.00 97.44 103 PHE A CA 1
ATOM 843 C C . PHE A 1 103 ? 6.804 2.402 -11.345 1.00 97.44 103 PHE A C 1
ATOM 845 O O . PHE A 1 103 ? 6.479 3.253 -10.517 1.00 97.44 103 PHE A O 1
ATOM 852 N N . THR A 1 104 ? 7.222 2.739 -12.570 1.00 97.25 104 THR A N 1
ATOM 853 C CA . THR A 1 104 ? 7.308 4.137 -13.022 1.00 97.25 104 THR A CA 1
ATOM 854 C C . THR A 1 104 ? 5.939 4.815 -13.078 1.00 97.25 104 THR A C 1
ATOM 856 O O . THR A 1 104 ? 5.842 5.992 -12.723 1.00 97.25 104 THR A O 1
ATOM 859 N N . GLU A 1 105 ? 4.899 4.091 -13.489 1.00 97.50 105 GLU A N 1
ATOM 860 C CA . GLU A 1 105 ? 3.506 4.553 -13.473 1.00 97.50 105 GLU A CA 1
ATOM 861 C C . GLU A 1 105 ? 3.087 4.943 -12.050 1.00 97.50 105 GLU A C 1
ATOM 863 O O . GLU A 1 105 ? 2.833 6.119 -11.786 1.00 97.50 105 GLU A O 1
ATOM 868 N N . VAL A 1 106 ? 3.179 4.006 -11.102 1.00 97.19 106 VAL A N 1
ATOM 869 C CA . VAL A 1 106 ? 2.802 4.228 -9.695 1.00 97.19 106 VAL A CA 1
ATOM 870 C C . VAL A 1 106 ? 3.656 5.324 -9.037 1.00 97.19 106 VAL A C 1
ATOM 872 O O . VAL A 1 106 ? 3.154 6.148 -8.273 1.00 97.19 106 VAL A O 1
ATOM 875 N N . PHE A 1 107 ? 4.953 5.399 -9.351 1.00 96.06 107 PHE A N 1
ATOM 876 C CA . PHE A 1 107 ? 5.821 6.483 -8.875 1.00 96.06 107 PHE A CA 1
ATOM 877 C C . PHE A 1 107 ? 5.386 7.855 -9.407 1.00 96.06 107 PHE A C 1
ATOM 879 O O . PHE A 1 107 ? 5.491 8.867 -8.709 1.00 96.06 107 PHE A O 1
ATOM 886 N N . THR A 1 108 ? 4.917 7.912 -10.652 1.00 95.88 108 THR A N 1
ATOM 887 C CA . THR A 1 108 ? 4.446 9.156 -11.268 1.00 95.88 108 THR A CA 1
ATOM 888 C C . THR A 1 108 ? 3.128 9.608 -10.650 1.00 95.88 108 THR A C 1
ATOM 890 O O . THR A 1 108 ? 3.001 10.792 -10.334 1.00 95.88 108 THR A O 1
ATOM 893 N N . GLU A 1 109 ? 2.207 8.678 -10.401 1.00 95.44 109 GLU A N 1
ATOM 894 C CA . GLU A 1 109 ? 0.961 8.937 -9.667 1.00 95.44 109 GLU A CA 1
ATOM 895 C C . GLU A 1 109 ? 1.238 9.510 -8.273 1.00 95.44 109 GLU A C 1
ATOM 897 O O . GLU A 1 109 ? 0.732 10.580 -7.931 1.00 95.44 109 GLU A O 1
ATOM 902 N N . LEU A 1 110 ? 2.129 8.871 -7.505 1.00 95.19 110 LEU A N 1
ATOM 903 C CA . LEU A 1 110 ? 2.515 9.345 -6.174 1.00 95.19 110 LEU A CA 1
ATOM 904 C C . LEU A 1 110 ? 3.056 10.782 -6.209 1.00 95.19 110 LEU A C 1
ATOM 906 O O . LEU A 1 110 ? 2.698 11.610 -5.369 1.00 95.19 110 LEU A O 1
ATOM 910 N N . LYS A 1 111 ? 3.910 11.108 -7.187 1.00 92.75 111 LYS A N 1
ATOM 911 C CA . LYS A 1 111 ? 4.424 12.477 -7.337 1.00 92.75 111 LYS A CA 1
ATOM 912 C C . LYS A 1 111 ? 3.306 13.480 -7.613 1.00 92.75 111 LYS A C 1
ATOM 914 O O . LYS A 1 111 ? 3.381 14.594 -7.103 1.00 92.75 111 LYS A O 1
ATOM 919 N N . ALA A 1 112 ? 2.288 13.110 -8.389 1.00 92.56 112 ALA A N 1
ATOM 920 C CA . ALA A 1 112 ? 1.181 14.003 -8.721 1.00 92.56 112 ALA A CA 1
ATOM 921 C C . ALA A 1 112 ? 0.366 14.413 -7.480 1.00 92.56 112 ALA A C 1
ATOM 923 O O . ALA A 1 112 ? -0.070 15.563 -7.400 1.00 92.56 112 ALA A O 1
ATOM 924 N N . CYS A 1 113 ? 0.243 13.541 -6.472 1.00 87.19 113 CYS A N 1
ATOM 925 C CA . CYS A 1 113 ? -0.428 13.869 -5.208 1.00 87.19 113 CYS A CA 1
ATOM 926 C C . CYS A 1 113 ? 0.202 15.079 -4.489 1.00 87.19 113 CYS A C 1
ATOM 928 O O . CYS A 1 113 ? -0.516 15.868 -3.875 1.00 87.19 113 CYS A O 1
ATOM 930 N N . GLY A 1 114 ? 1.524 15.261 -4.601 1.00 75.06 114 GLY A N 1
ATOM 931 C CA . GLY A 1 114 ? 2.258 16.377 -3.991 1.00 75.06 114 GLY A CA 1
ATOM 932 C C . GLY A 1 114 ? 2.187 17.703 -4.760 1.00 75.06 114 GLY A C 1
ATOM 933 O O . GLY A 1 114 ? 2.657 18.719 -4.252 1.00 75.06 114 GLY A O 1
ATOM 934 N N . VAL A 1 115 ? 1.616 17.717 -5.970 1.00 67.44 115 VAL A N 1
ATOM 935 C CA . VAL A 1 115 ? 1.586 18.889 -6.873 1.00 67.44 115 VAL A CA 1
ATOM 936 C C . VAL A 1 115 ? 0.197 19.552 -6.900 1.00 67.44 115 VAL A C 1
ATOM 938 O O . VAL A 1 115 ? -0.089 20.367 -7.773 1.00 67.44 115 VAL A O 1
ATOM 941 N N . HIS A 1 116 ? -0.686 19.250 -5.938 1.00 56.00 116 HIS A N 1
ATOM 942 C CA . HIS A 1 116 ? -2.019 19.861 -5.881 1.00 56.00 116 HIS A CA 1
ATOM 943 C C . HIS A 1 116 ? -1.943 21.410 -5.918 1.00 56.00 116 HIS A C 1
ATOM 945 O O . HIS A 1 116 ? -1.334 22.021 -5.036 1.00 56.00 116 HIS A O 1
ATOM 951 N N . PRO A 1 117 ? -2.583 22.075 -6.901 1.00 53.41 117 PRO A N 1
ATOM 952 C CA . PRO A 1 117 ? -2.400 23.506 -7.179 1.00 53.41 117 PRO A CA 1
ATOM 953 C C . PRO A 1 117 ? -3.062 24.472 -6.174 1.00 53.41 117 PRO A C 1
ATOM 955 O O . PRO A 1 117 ? -3.084 25.679 -6.409 1.00 53.41 117 PRO A O 1
ATOM 958 N N . TYR A 1 118 ? -3.575 23.999 -5.035 1.00 51.38 118 TYR A N 1
ATOM 959 C CA . TYR A 1 118 ? -4.289 24.851 -4.071 1.00 51.38 118 TYR A CA 1
ATOM 960 C C . TYR A 1 118 ? -3.389 25.647 -3.111 1.00 51.38 118 TYR A C 1
ATOM 962 O O . TYR A 1 118 ? -3.883 26.533 -2.420 1.00 51.38 118 TYR A O 1
ATOM 970 N N . ASN A 1 119 ? -2.067 25.444 -3.129 1.00 48.56 119 ASN A N 1
ATOM 971 C CA . ASN A 1 119 ? -1.135 26.249 -2.322 1.00 48.56 119 ASN A CA 1
ATOM 972 C C . ASN A 1 119 ? -0.711 27.577 -2.986 1.00 48.56 119 ASN A C 1
ATOM 974 O O . ASN A 1 119 ? 0.140 28.285 -2.451 1.00 48.56 119 ASN A O 1
ATOM 978 N N . HIS A 1 120 ? -1.303 27.947 -4.128 1.00 51.41 120 HIS A N 1
ATOM 979 C CA . HIS A 1 120 ? -1.038 29.224 -4.802 1.00 51.41 120 HIS A CA 1
ATOM 980 C C . HIS A 1 120 ? -2.299 30.080 -5.001 1.00 51.41 120 HIS A C 1
ATOM 982 O O . HIS A 1 120 ? -2.436 30.772 -6.008 1.00 51.41 120 HIS A O 1
ATOM 988 N N . LEU A 1 121 ? -3.236 30.074 -4.048 1.00 48.94 121 LEU A N 1
ATOM 989 C CA . LEU A 1 121 ? -4.283 31.095 -4.015 1.00 48.94 121 LEU A CA 1
ATOM 990 C C . LEU A 1 121 ? -3.919 32.205 -3.017 1.00 48.94 121 LEU A C 1
ATOM 992 O O . LEU A 1 121 ? -4.207 32.132 -1.831 1.00 48.94 121 LEU A O 1
ATOM 996 N N . HIS A 1 122 ? -3.268 33.238 -3.558 1.00 48.22 122 HIS A N 1
ATOM 997 C CA . HIS A 1 122 ? -3.405 34.647 -3.171 1.00 48.22 122 HIS A CA 1
ATOM 998 C C . HIS A 1 122 ? -3.302 35.014 -1.672 1.00 48.22 122 HIS A C 1
ATOM 1000 O O . HIS A 1 122 ? -4.290 35.332 -1.020 1.00 48.22 122 HIS A O 1
ATOM 1006 N N . TYR A 1 123 ? -2.071 35.204 -1.190 1.00 40.56 123 TYR A N 1
ATOM 1007 C CA . TYR A 1 123 ? -1.771 36.313 -0.272 1.00 40.56 123 TYR A CA 1
ATOM 1008 C C . TYR A 1 123 ? -1.038 37.407 -1.054 1.00 40.56 123 TYR A C 1
ATOM 1010 O O . TYR A 1 123 ? 0.177 37.572 -0.960 1.00 40.56 123 TYR A O 1
ATOM 1018 N N . HIS A 1 124 ? -1.782 38.158 -1.868 1.00 44.88 124 HIS A N 1
ATOM 1019 C CA . HIS A 1 124 ? -1.269 39.404 -2.428 1.00 44.88 124 HIS A CA 1
ATOM 1020 C C . HIS A 1 124 ? -1.317 40.455 -1.313 1.00 44.88 124 HIS A C 1
ATOM 1022 O O . HIS A 1 124 ? -2.343 41.087 -1.066 1.00 44.88 124 HIS A O 1
ATOM 1028 N N . HIS A 1 125 ? -0.213 40.587 -0.576 1.00 45.81 125 HIS A N 1
ATOM 1029 C CA . HIS A 1 125 ? -0.036 41.634 0.423 1.00 45.81 125 HIS A CA 1
ATOM 1030 C C . HIS A 1 125 ? -0.084 42.997 -0.283 1.00 45.81 125 HIS A C 1
ATOM 1032 O O . HIS A 1 125 ? 0.832 43.376 -1.014 1.00 45.81 125 HIS A O 1
ATOM 1038 N N . HIS A 1 126 ? -1.186 43.722 -0.100 1.00 42.62 126 HIS A N 1
ATOM 1039 C CA . HIS A 1 126 ? -1.328 45.110 -0.520 1.00 42.62 126 HIS A CA 1
ATOM 1040 C C . HIS A 1 126 ? -0.379 45.973 0.329 1.00 42.62 126 HIS A C 1
ATOM 1042 O O . HIS A 1 126 ? -0.720 46.398 1.431 1.00 42.62 126 HIS A O 1
ATOM 1048 N N . HIS A 1 127 ? 0.829 46.238 -0.174 1.00 42.22 127 HIS A N 1
ATOM 1049 C CA . HIS A 1 127 ? 1.697 47.264 0.399 1.00 42.22 127 HIS A CA 1
ATOM 1050 C C . HIS A 1 127 ? 1.091 48.647 0.121 1.00 42.22 127 HIS A C 1
ATOM 1052 O O . HIS A 1 127 ? 1.194 49.189 -0.980 1.00 42.22 127 HIS A O 1
ATOM 1058 N N . HIS A 1 128 ? 0.459 49.236 1.136 1.00 42.38 128 HIS A N 1
ATOM 1059 C CA . HIS A 1 128 ? 0.170 50.665 1.170 1.00 42.38 128 HIS A CA 1
ATOM 1060 C C . HIS A 1 128 ? 1.478 51.438 1.384 1.00 42.38 128 HIS A C 1
ATOM 1062 O O . HIS A 1 128 ? 1.948 51.582 2.510 1.00 42.38 128 HIS A O 1
ATOM 1068 N N . HIS A 1 129 ? 2.060 51.958 0.301 1.00 45.09 129 HIS A N 1
ATOM 1069 C CA . HIS A 1 129 ? 3.060 53.019 0.386 1.00 45.09 129 HIS A CA 1
ATOM 1070 C C . HIS A 1 129 ? 2.359 54.378 0.313 1.00 45.09 129 HIS A C 1
ATOM 1072 O O . HIS A 1 129 ? 1.820 54.781 -0.716 1.00 45.09 129 HIS A O 1
ATOM 1078 N N . HIS A 1 130 ? 2.360 55.065 1.449 1.00 44.75 130 HIS A N 1
ATOM 1079 C CA . HIS A 1 130 ? 2.007 56.469 1.585 1.00 44.75 130 HIS A CA 1
ATOM 1080 C C . HIS A 1 130 ? 3.135 57.306 0.962 1.00 44.75 130 HIS A C 1
ATOM 1082 O O . HIS A 1 130 ? 4.283 57.182 1.391 1.00 44.75 130 HIS A O 1
ATOM 1088 N N . ASN A 1 131 ? 2.844 58.159 -0.022 1.00 36.94 131 ASN A N 1
ATOM 1089 C CA . ASN A 1 131 ? 3.713 59.299 -0.307 1.00 36.94 131 ASN A CA 1
ATOM 1090 C C . ASN A 1 131 ? 2.910 60.489 -0.850 1.00 36.94 131 ASN A C 1
ATOM 1092 O O . ASN A 1 131 ? 2.101 60.345 -1.766 1.00 36.94 131 ASN A O 1
ATOM 1096 N N . LEU A 1 132 ? 3.128 61.654 -0.239 1.00 40.69 132 LEU A N 1
ATOM 1097 C CA . LEU A 1 132 ? 2.472 62.922 -0.540 1.00 40.69 132 LEU A CA 1
ATOM 1098 C C . LEU A 1 132 ? 3.175 63.642 -1.703 1.00 40.69 132 LEU A C 1
ATOM 1100 O O . LEU A 1 132 ? 4.318 64.053 -1.528 1.00 40.69 132 LEU A O 1
ATOM 1104 N N . HIS A 1 133 ? 2.480 63.910 -2.814 1.00 43.88 133 HIS A N 1
ATOM 1105 C CA . HIS A 1 133 ? 2.418 65.242 -3.451 1.00 43.88 133 HIS A CA 1
ATOM 1106 C C . HIS A 1 133 ? 1.488 65.250 -4.684 1.00 43.88 133 HIS A C 1
ATOM 1108 O O . HIS A 1 133 ? 1.394 64.234 -5.371 1.00 43.88 133 HIS A O 1
ATOM 1114 N N . PRO A 1 134 ? 0.815 66.376 -4.999 1.00 47.72 134 PRO A N 1
ATOM 1115 C CA . PRO A 1 134 ? -0.165 66.451 -6.078 1.00 47.72 134 PRO A CA 1
ATOM 1116 C C . PRO A 1 134 ? 0.437 67.011 -7.375 1.00 47.72 134 PRO A C 1
ATOM 1118 O O . PRO A 1 134 ? 1.055 68.071 -7.337 1.00 47.72 134 PRO A O 1
ATOM 1121 N N . GLN A 1 135 ? 0.183 66.370 -8.524 1.00 36.34 135 GLN A N 1
ATOM 1122 C CA . GLN A 1 135 ? 0.222 67.016 -9.844 1.00 36.34 135 GLN A CA 1
ATOM 1123 C C . GLN A 1 135 ? -0.876 66.476 -10.775 1.00 36.34 135 GLN A C 1
ATOM 1125 O O . GLN A 1 135 ? -1.328 65.340 -10.664 1.00 36.34 135 GLN A O 1
ATOM 1130 N N . THR A 1 136 ? -1.346 67.386 -11.619 1.00 40.09 136 THR A N 1
ATOM 1131 C CA . THR A 1 136 ? -2.599 67.450 -12.382 1.00 40.09 136 THR A CA 1
ATOM 1132 C C . THR A 1 136 ? -2.617 66.620 -13.682 1.00 40.09 136 THR A C 1
ATOM 1134 O O . THR A 1 136 ? -1.567 66.179 -14.143 1.00 40.09 136 THR A O 1
ATOM 1137 N N . PRO A 1 137 ? -3.800 66.405 -14.304 1.00 47.72 137 PRO A N 1
ATOM 1138 C CA . PRO A 1 137 ? -3.985 65.461 -15.409 1.00 47.72 137 PRO A CA 1
ATOM 1139 C C . PRO A 1 137 ? -4.016 66.147 -16.785 1.00 47.72 137 PRO A C 1
ATOM 1141 O O . PRO A 1 137 ? -4.686 67.163 -16.938 1.00 47.72 137 PRO A O 1
ATOM 1144 N N . THR A 1 138 ? -3.394 65.557 -17.814 1.00 35.38 138 THR A N 1
ATOM 1145 C CA . THR A 1 138 ? -3.782 65.763 -19.228 1.00 35.38 138 THR A CA 1
ATOM 1146 C C . THR A 1 138 ? -3.471 64.524 -20.083 1.00 35.38 138 THR A C 1
ATOM 1148 O O . THR A 1 138 ? -2.511 63.805 -19.828 1.00 35.38 138 THR A O 1
ATOM 1151 N N . SER A 1 139 ? -4.363 64.265 -21.044 1.00 44.59 139 SER A N 1
ATOM 1152 C CA . SER A 1 139 ? -4.563 63.026 -21.817 1.00 44.59 139 SER A CA 1
ATOM 1153 C C . SER A 1 139 ? -3.727 62.956 -23.135 1.00 44.59 139 SER A C 1
ATOM 1155 O O . SER A 1 139 ? -2.612 63.462 -23.148 1.00 44.59 139 SER A O 1
ATOM 1157 N N . PRO A 1 140 ? -4.164 62.300 -24.241 1.00 53.34 140 PRO A N 1
ATOM 1158 C CA . PRO A 1 140 ? -3.619 61.016 -24.709 1.00 53.34 140 PRO A CA 1
ATOM 1159 C C . PRO A 1 140 ? -3.057 61.057 -26.152 1.00 53.34 140 PRO A C 1
ATOM 1161 O O . PRO A 1 140 ? -3.547 61.817 -26.976 1.00 53.34 140 PRO A O 1
ATOM 1164 N N . HIS A 1 141 ? -2.141 60.159 -26.537 1.00 36.12 141 HIS A N 1
ATOM 1165 C CA . HIS A 1 141 ? -1.882 59.889 -27.963 1.00 36.12 141 HIS A CA 1
ATOM 1166 C C . HIS A 1 141 ? -1.535 58.415 -28.237 1.00 36.12 141 HIS A C 1
ATOM 1168 O O . HIS A 1 141 ? -0.664 57.827 -27.603 1.00 36.12 141 HIS A O 1
ATOM 1174 N N . SER A 1 142 ? -2.268 57.835 -29.192 1.00 39.12 142 SER A N 1
ATOM 1175 C CA . SER A 1 142 ? -2.063 56.526 -29.835 1.00 39.12 142 SER A CA 1
ATOM 1176 C C . SER A 1 142 ? -1.179 56.675 -31.108 1.00 39.12 142 SER A C 1
ATOM 1178 O O . SER A 1 142 ? -0.565 57.723 -31.286 1.00 39.12 142 SER A O 1
ATOM 1180 N N . PRO A 1 143 ? -1.127 55.701 -32.042 1.00 55.69 143 PRO A N 1
ATOM 1181 C CA . PRO A 1 143 ? -0.146 54.616 -32.132 1.00 55.69 143 PRO A CA 1
ATOM 1182 C C . PRO A 1 143 ? 0.701 54.685 -33.430 1.00 55.69 143 PRO A C 1
ATOM 1184 O O . PRO A 1 143 ? 0.382 55.433 -34.350 1.00 55.69 143 PRO A O 1
ATOM 1187 N N . SER A 1 144 ? 1.742 53.854 -33.575 1.00 31.73 144 SER A N 1
ATOM 1188 C CA . SER A 1 144 ? 2.263 53.480 -34.906 1.00 31.73 144 SER A CA 1
ATOM 1189 C C . SER A 1 144 ? 3.064 52.175 -34.889 1.00 31.73 144 SER A C 1
ATOM 1191 O O . SER A 1 144 ? 4.135 52.085 -34.302 1.00 31.73 144 SER A O 1
ATOM 1193 N N . SER A 1 145 ? 2.464 51.171 -35.536 1.00 36.34 145 SER A N 1
ATOM 1194 C CA . SER A 1 145 ? 3.033 50.237 -36.522 1.00 36.34 145 SER A CA 1
ATOM 1195 C C . SER A 1 145 ? 4.550 50.021 -36.563 1.00 36.34 145 SER A C 1
ATOM 1197 O O . SER A 1 145 ? 5.296 50.960 -36.822 1.00 36.34 145 SER A O 1
ATOM 1199 N N . THR A 1 146 ? 4.979 48.753 -36.557 1.00 36.84 146 THR A N 1
ATOM 1200 C CA . THR A 1 146 ? 5.542 48.078 -37.750 1.00 36.84 146 THR A CA 1
ATOM 1201 C C . THR A 1 146 ? 5.738 46.580 -37.481 1.00 36.84 146 THR A C 1
ATOM 1203 O O . THR A 1 146 ? 6.221 46.169 -36.433 1.00 36.84 146 THR A O 1
ATOM 1206 N N . ILE A 1 147 ? 5.306 45.785 -38.458 1.00 39.81 147 ILE A N 1
ATOM 1207 C CA . ILE A 1 147 ? 5.418 44.330 -38.582 1.00 39.81 147 ILE A CA 1
ATOM 1208 C C . ILE A 1 147 ? 6.873 43.941 -38.878 1.00 39.81 147 ILE A C 1
ATOM 1210 O O . ILE A 1 147 ? 7.461 44.477 -39.816 1.00 39.81 147 ILE A O 1
ATOM 1214 N N . SER A 1 148 ? 7.408 42.936 -38.182 1.00 37.19 148 SER A N 1
ATOM 1215 C CA . SER A 1 148 ? 8.530 42.136 -38.687 1.00 37.19 148 SER A CA 1
ATOM 1216 C C . SER A 1 148 ? 8.518 40.700 -38.138 1.00 37.19 148 SER A C 1
ATOM 1218 O O . SER A 1 148 ? 8.809 40.431 -36.981 1.00 37.19 148 SER A O 1
ATOM 1220 N N . SER A 1 149 ? 8.156 39.787 -39.041 1.00 36.66 149 SER A N 1
ATOM 1221 C CA . SER A 1 149 ? 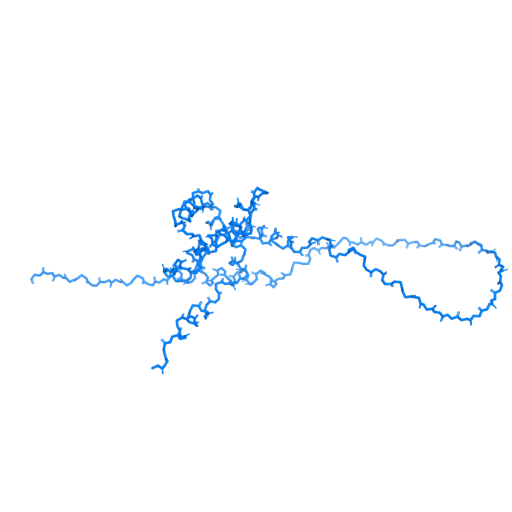8.886 38.552 -39.360 1.00 36.66 149 SER A CA 1
ATOM 1222 C C . SER A 1 149 ? 9.165 37.531 -38.247 1.00 36.66 149 SER A C 1
ATOM 1224 O O . SER A 1 149 ? 10.135 37.622 -37.503 1.00 36.66 149 SER A O 1
ATOM 1226 N N . ILE A 1 150 ? 8.362 36.466 -38.268 1.00 43.00 150 ILE A N 1
ATOM 1227 C CA . ILE A 1 150 ? 8.569 35.180 -37.589 1.00 43.00 150 ILE A CA 1
ATOM 1228 C C . ILE A 1 150 ? 9.711 34.405 -38.275 1.00 43.00 150 ILE A C 1
ATOM 1230 O O . ILE A 1 150 ? 9.653 34.225 -39.494 1.00 43.00 150 ILE A O 1
ATOM 1234 N N . PRO A 1 151 ? 10.671 33.834 -37.526 1.00 41.38 151 PRO A N 1
ATOM 1235 C CA . PRO A 1 151 ? 11.373 32.628 -37.944 1.00 41.38 151 PRO A CA 1
ATOM 1236 C C . PRO A 1 151 ? 10.872 31.415 -37.146 1.00 41.38 151 PRO A C 1
ATOM 1238 O O . PRO A 1 151 ? 10.746 31.453 -35.923 1.00 41.38 151 PRO A O 1
ATOM 1241 N N . ASN A 1 152 ? 10.592 30.333 -37.872 1.00 38.22 152 ASN A N 1
ATOM 1242 C CA . ASN A 1 152 ? 10.183 29.027 -37.361 1.00 38.22 152 ASN A CA 1
ATOM 1243 C C . ASN A 1 152 ? 11.102 28.512 -36.240 1.00 38.22 152 ASN A C 1
ATOM 1245 O O . ASN A 1 152 ? 12.316 28.414 -36.416 1.00 38.22 152 ASN A O 1
ATOM 1249 N N . THR A 1 153 ? 10.506 28.106 -35.122 1.00 35.78 153 THR A N 1
ATOM 1250 C CA . THR A 1 153 ? 11.150 27.319 -34.062 1.00 35.78 153 THR A CA 1
ATOM 1251 C C . THR A 1 153 ? 11.014 25.827 -34.400 1.00 35.78 153 THR A C 1
ATOM 1253 O O . THR A 1 153 ? 9.900 25.392 -34.697 1.00 35.78 153 THR A O 1
ATOM 1256 N N . PRO A 1 154 ? 12.084 25.010 -34.370 1.00 39.66 154 PRO A N 1
ATOM 1257 C CA . PRO A 1 154 ? 11.946 23.558 -34.425 1.00 39.66 154 PRO A CA 1
ATOM 1258 C C . PRO A 1 154 ? 11.468 23.021 -33.068 1.00 39.66 154 PRO A C 1
ATOM 1260 O O . PRO A 1 154 ? 11.886 23.503 -32.017 1.00 39.66 154 PRO A O 1
ATOM 1263 N N . SER A 1 155 ? 10.599 22.011 -33.099 1.00 35.44 155 SER A N 1
ATOM 1264 C CA . SER A 1 155 ? 10.101 21.278 -31.930 1.00 35.44 155 SER A CA 1
ATOM 1265 C C . SER A 1 155 ? 11.243 20.707 -31.067 1.00 35.44 155 SER A C 1
ATOM 1267 O O . SER A 1 155 ? 12.228 20.222 -31.628 1.00 35.44 155 SER A O 1
ATOM 1269 N N . PRO A 1 156 ? 11.124 20.686 -29.725 1.00 38.31 156 PRO A N 1
ATOM 1270 C CA . PRO A 1 156 ? 12.147 20.101 -28.866 1.00 38.31 156 PRO A CA 1
ATOM 1271 C C . PRO A 1 156 ? 12.169 18.572 -29.009 1.00 38.31 156 PRO A C 1
ATOM 1273 O O . PRO A 1 156 ? 11.189 17.882 -28.724 1.00 38.31 156 PRO A O 1
ATOM 1276 N N . GLN A 1 157 ? 13.310 18.052 -29.462 1.00 35.69 157 GLN A N 1
ATOM 1277 C CA . GLN A 1 157 ? 13.668 16.641 -29.352 1.00 35.69 157 GLN A CA 1
ATOM 1278 C C . GLN A 1 157 ? 13.839 16.279 -27.870 1.00 35.69 157 GLN A C 1
ATOM 1280 O O . GLN A 1 157 ? 14.343 17.072 -27.078 1.00 35.69 157 GLN A O 1
ATOM 1285 N N . GLN A 1 158 ? 13.376 15.085 -27.505 1.00 39.72 158 GLN A N 1
ATOM 1286 C CA . GLN A 1 158 ? 13.448 14.518 -26.161 1.00 39.72 158 GLN A CA 1
ATOM 1287 C C . GLN A 1 158 ? 14.907 14.422 -25.688 1.00 39.72 158 GLN A C 1
ATOM 1289 O O . GLN A 1 158 ? 15.635 13.515 -26.083 1.00 39.72 158 GLN A O 1
ATOM 1294 N N . GLU A 1 159 ? 15.324 15.334 -24.811 1.00 37.12 159 GLU A N 1
ATOM 1295 C CA . GLU A 1 159 ? 16.578 15.213 -24.068 1.00 37.12 159 GLU A CA 1
ATOM 1296 C C . GLU A 1 159 ? 16.389 14.151 -22.973 1.00 37.12 159 GLU A C 1
ATOM 1298 O O . GLU A 1 159 ? 15.864 14.389 -21.882 1.00 37.12 159 GLU A O 1
ATOM 1303 N N . GLN A 1 160 ? 16.736 12.917 -23.322 1.00 40.72 160 GLN A N 1
ATOM 1304 C CA . GLN A 1 160 ? 16.642 11.748 -22.464 1.00 40.72 160 GLN A CA 1
ATOM 1305 C C . GLN A 1 160 ? 17.786 11.801 -21.441 1.00 40.72 160 GLN A C 1
ATOM 1307 O O . GLN A 1 160 ? 18.923 11.470 -21.758 1.00 40.72 160 GLN A O 1
ATOM 1312 N N . ASN A 1 161 ? 17.492 12.252 -20.215 1.00 35.88 161 ASN A N 1
ATOM 1313 C CA . ASN A 1 161 ? 18.444 12.285 -19.098 1.00 35.88 161 ASN A CA 1
ATOM 1314 C C . ASN A 1 161 ? 19.023 10.873 -18.827 1.00 35.88 161 ASN A C 1
ATOM 1316 O O . ASN A 1 161 ? 18.303 10.022 -18.299 1.00 35.88 161 ASN A O 1
ATOM 1320 N N . PRO A 1 162 ? 20.314 10.597 -19.112 1.00 45.12 162 PRO A N 1
ATOM 1321 C CA . PRO A 1 162 ? 20.895 9.250 -18.987 1.00 45.12 162 PRO A CA 1
ATOM 1322 C C . PRO A 1 162 ? 21.096 8.794 -17.535 1.00 45.12 162 PRO A C 1
ATOM 1324 O O . PRO A 1 162 ? 21.330 7.618 -17.270 1.00 45.12 162 PRO A O 1
ATOM 1327 N N . ILE A 1 163 ? 21.028 9.730 -16.587 1.00 46.56 163 ILE A N 1
ATOM 1328 C CA . ILE A 1 163 ? 21.425 9.523 -15.190 1.00 46.56 163 ILE A CA 1
ATOM 1329 C C . ILE A 1 163 ? 20.379 8.685 -14.438 1.00 46.56 163 ILE A C 1
ATOM 1331 O O . ILE A 1 163 ? 20.738 7.762 -13.714 1.00 46.56 163 ILE A O 1
ATOM 1335 N N . LEU A 1 164 ? 19.086 8.910 -14.698 1.00 48.78 164 LEU A N 1
ATOM 1336 C CA . LEU A 1 164 ? 17.991 8.216 -14.007 1.00 48.78 164 LEU A CA 1
ATOM 1337 C C . LEU A 1 164 ? 17.941 6.715 -14.341 1.00 48.78 164 LEU A C 1
ATOM 1339 O O . LEU A 1 164 ? 17.569 5.889 -13.510 1.00 48.78 164 LEU A O 1
ATOM 1343 N N . ASN A 1 165 ? 18.365 6.344 -15.551 1.00 48.56 165 ASN A N 1
ATOM 1344 C CA . ASN A 1 165 ? 18.341 4.954 -15.997 1.00 48.56 165 ASN A CA 1
ATOM 1345 C C . ASN A 1 165 ? 19.394 4.096 -15.271 1.00 48.56 165 ASN A C 1
ATOM 1347 O O . ASN A 1 165 ? 19.190 2.899 -15.073 1.00 48.56 165 ASN A O 1
ATOM 1351 N N . ASN A 1 166 ? 20.496 4.713 -14.830 1.00 46.91 166 ASN A N 1
ATOM 1352 C CA . ASN A 1 166 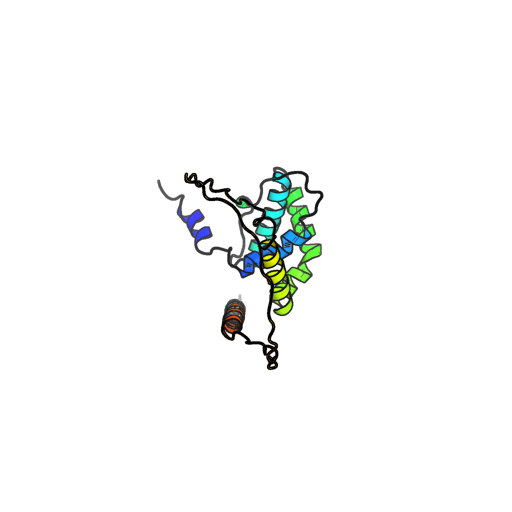? 21.562 4.018 -14.112 1.00 46.91 166 ASN A CA 1
ATOM 1353 C C . ASN A 1 166 ? 21.187 3.716 -12.658 1.00 46.91 166 ASN A C 1
ATOM 1355 O O . ASN A 1 166 ? 21.492 2.620 -12.188 1.00 46.91 166 ASN A O 1
ATOM 1359 N N . ASP A 1 167 ? 20.475 4.617 -11.977 1.00 53.62 167 ASP A N 1
ATOM 1360 C CA . ASP A 1 167 ? 20.042 4.395 -10.590 1.00 53.62 167 ASP A CA 1
ATOM 1361 C C . ASP A 1 167 ? 18.979 3.292 -10.497 1.00 53.62 167 ASP A C 1
ATOM 1363 O O . ASP A 1 167 ? 19.077 2.397 -9.655 1.00 53.62 167 ASP A O 1
ATOM 1367 N N . HIS A 1 168 ? 18.007 3.272 -11.418 1.00 54.94 168 HIS A N 1
ATOM 1368 C CA . HIS A 1 168 ? 17.023 2.186 -11.493 1.00 54.94 168 HIS A CA 1
ATOM 1369 C C . HIS A 1 168 ? 17.675 0.834 -11.807 1.00 54.94 168 HIS A C 1
ATOM 1371 O O . HIS A 1 168 ? 17.305 -0.190 -11.227 1.00 54.94 168 HIS A O 1
ATOM 1377 N N . GLN A 1 169 ? 18.674 0.820 -12.693 1.00 50.88 169 GLN A N 1
ATOM 1378 C CA . GLN A 1 169 ? 19.372 -0.406 -13.069 1.00 50.88 169 GLN A CA 1
ATOM 1379 C C . GLN A 1 169 ? 20.331 -0.893 -11.967 1.00 50.88 169 GLN A C 1
ATOM 1381 O O . GLN A 1 169 ? 20.472 -2.104 -11.778 1.00 50.88 169 GLN A O 1
ATOM 1386 N N . GLN A 1 170 ? 20.935 0.014 -11.189 1.00 52.66 170 GLN A N 1
ATOM 1387 C CA . GLN A 1 170 ? 21.692 -0.339 -9.983 1.00 52.66 170 GLN A CA 1
ATOM 1388 C C . GLN A 1 170 ? 20.789 -0.894 -8.880 1.00 52.66 170 GLN A C 1
ATOM 1390 O O . GLN A 1 170 ? 21.134 -1.915 -8.287 1.00 52.66 170 GLN A O 1
ATOM 1395 N N . LEU A 1 171 ? 19.629 -0.276 -8.638 1.00 54.84 171 LEU A N 1
ATOM 1396 C CA . LEU A 1 171 ? 18.697 -0.702 -7.592 1.00 54.84 171 LEU A CA 1
ATOM 1397 C C . LEU A 1 171 ? 18.076 -2.078 -7.888 1.00 54.84 171 LEU A C 1
ATOM 1399 O O . LEU A 1 171 ? 17.802 -2.852 -6.975 1.00 54.84 171 LEU A O 1
ATOM 1403 N N . GLN A 1 172 ? 17.887 -2.415 -9.166 1.00 54.75 172 GLN A N 1
ATOM 1404 C CA . GLN A 1 172 ? 17.455 -3.756 -9.573 1.00 54.75 172 GLN A CA 1
ATOM 1405 C C . GLN A 1 172 ? 18.595 -4.789 -9.512 1.00 54.75 172 GLN A C 1
ATOM 1407 O O . GLN A 1 172 ? 18.371 -5.948 -9.148 1.00 54.75 172 GLN A O 1
ATOM 1412 N N . ARG A 1 173 ? 19.842 -4.384 -9.805 1.00 51.31 173 ARG A N 1
ATOM 1413 C CA . ARG A 1 173 ? 21.021 -5.258 -9.648 1.00 51.31 173 ARG A CA 1
ATOM 1414 C C . ARG A 1 173 ? 21.313 -5.590 -8.188 1.00 51.31 173 ARG A C 1
ATOM 1416 O O . ARG A 1 173 ? 21.626 -6.745 -7.905 1.00 51.31 173 ARG A O 1
ATOM 1423 N N . SER A 1 174 ? 21.185 -4.629 -7.273 1.00 51.12 174 SER A N 1
ATOM 1424 C CA . SER A 1 174 ? 21.387 -4.873 -5.839 1.00 51.12 174 SER A CA 1
ATOM 1425 C C . SER A 1 174 ? 20.334 -5.830 -5.267 1.00 51.12 174 SER A C 1
ATOM 1427 O O . SER A 1 174 ? 20.684 -6.730 -4.506 1.00 51.12 174 SER A O 1
ATOM 1429 N N . LYS A 1 175 ? 19.076 -5.739 -5.722 1.00 57.47 175 LYS A N 1
ATOM 1430 C CA . LYS A 1 175 ? 18.012 -6.701 -5.377 1.00 57.47 175 LYS A CA 1
ATOM 1431 C C . LYS A 1 175 ? 18.275 -8.110 -5.926 1.00 57.47 175 LYS A C 1
ATOM 1433 O O . LYS A 1 175 ? 18.097 -9.091 -5.211 1.00 57.47 175 LYS A O 1
ATOM 1438 N N . SER A 1 176 ? 18.753 -8.218 -7.168 1.00 47.84 176 SER A N 1
ATOM 1439 C CA . SER A 1 176 ? 19.012 -9.515 -7.818 1.00 47.84 176 SER A CA 1
ATOM 1440 C C . SER A 1 176 ? 20.199 -10.274 -7.207 1.00 47.84 176 SER A C 1
ATOM 1442 O O . SER A 1 176 ? 20.196 -11.502 -7.184 1.00 47.84 176 SER A O 1
ATOM 1444 N N . GLN A 1 177 ? 21.212 -9.567 -6.694 1.00 48.44 177 GLN A N 1
ATOM 1445 C CA . GLN A 1 177 ? 22.378 -10.194 -6.056 1.00 48.44 177 GLN A CA 1
ATOM 1446 C C . GLN A 1 177 ? 22.086 -10.724 -4.642 1.00 48.44 177 GLN A C 1
ATOM 1448 O O . GLN A 1 177 ? 22.694 -11.711 -4.238 1.00 48.44 177 GLN A O 1
ATOM 1453 N N . SER A 1 178 ? 21.124 -10.144 -3.914 1.00 47.50 178 SER A N 1
ATOM 1454 C CA . SER A 1 178 ? 20.758 -10.607 -2.563 1.00 47.50 178 SER A CA 1
ATOM 1455 C C . SER A 1 178 ? 19.996 -11.941 -2.551 1.00 47.50 178 SER A C 1
ATOM 1457 O O . SER A 1 178 ? 19.958 -12.611 -1.523 1.00 47.50 178 SER A O 1
ATOM 1459 N N . LEU A 1 179 ? 19.408 -12.353 -3.680 1.00 48.34 179 LEU A N 1
ATOM 1460 C CA . LEU A 1 179 ? 18.678 -13.623 -3.817 1.00 48.34 179 LEU A CA 1
ATOM 1461 C C . LEU A 1 179 ? 19.596 -14.827 -4.094 1.00 48.34 179 LEU A C 1
ATOM 1463 O O . LEU A 1 179 ? 19.152 -15.971 -4.020 1.00 48.34 179 LEU A O 1
ATOM 1467 N N . ALA A 1 180 ? 20.878 -14.597 -4.388 1.00 44.47 180 ALA A N 1
ATOM 1468 C CA . ALA A 1 180 ? 21.850 -15.647 -4.675 1.00 44.47 180 ALA A CA 1
ATOM 1469 C C . ALA A 1 180 ? 22.669 -16.013 -3.423 1.00 44.47 180 ALA A C 1
ATOM 1471 O O . ALA A 1 180 ? 23.876 -15.782 -3.365 1.00 44.47 180 ALA A O 1
ATOM 1472 N N . LEU A 1 181 ? 22.027 -16.599 -2.408 1.00 46.47 181 LEU A N 1
ATOM 1473 C CA . LEU A 1 181 ? 22.762 -17.301 -1.349 1.00 46.47 181 LEU A CA 1
ATOM 1474 C C . LEU A 1 181 ? 23.182 -18.697 -1.851 1.00 46.47 181 LEU A C 1
ATOM 1476 O O . LEU A 1 181 ? 22.367 -19.395 -2.460 1.00 46.47 181 LEU A O 1
ATOM 1480 N N . PRO A 1 182 ? 24.431 -19.142 -1.611 1.00 42.41 182 PRO A N 1
ATOM 1481 C CA . PRO A 1 182 ? 24.873 -20.470 -2.014 1.00 42.41 182 PRO A CA 1
ATOM 1482 C C . PRO A 1 182 ? 24.081 -21.538 -1.258 1.00 42.41 182 PRO A C 1
ATOM 1484 O O . PRO A 1 182 ? 23.982 -21.490 -0.032 1.00 42.41 182 PRO A O 1
ATOM 1487 N N . LEU A 1 183 ? 23.568 -22.534 -1.980 1.00 42.25 183 LEU A N 1
ATOM 1488 C CA . LEU A 1 183 ? 23.069 -23.782 -1.406 1.00 42.25 183 LEU A CA 1
ATOM 1489 C C . LEU A 1 183 ? 24.181 -24.421 -0.555 1.00 42.25 183 LEU A C 1
ATOM 1491 O O . LEU A 1 183 ? 25.056 -25.108 -1.085 1.00 42.25 183 LEU A O 1
ATOM 1495 N N . MET A 1 184 ? 24.166 -24.205 0.764 1.00 43.94 184 MET A N 1
ATOM 1496 C CA . MET A 1 184 ? 24.949 -25.022 1.689 1.00 43.94 184 MET A CA 1
ATOM 1497 C C . MET A 1 184 ? 24.391 -26.445 1.636 1.00 43.94 184 MET A C 1
ATOM 1499 O O . MET A 1 184 ? 23.338 -26.747 2.193 1.00 43.94 184 MET A O 1
ATOM 1503 N N . GLN A 1 185 ? 25.116 -27.322 0.948 1.00 47.16 185 GLN A N 1
ATOM 1504 C CA . GLN A 1 185 ? 24.943 -28.765 1.041 1.00 47.16 185 GLN A CA 1
ATOM 1505 C C . GLN A 1 185 ? 25.257 -29.191 2.482 1.00 47.16 185 GLN A C 1
ATOM 1507 O O . GLN A 1 185 ? 26.405 -29.139 2.921 1.00 47.16 185 GLN A O 1
ATOM 1512 N N . ALA A 1 186 ? 24.232 -29.586 3.235 1.00 41.66 186 ALA A N 1
ATOM 1513 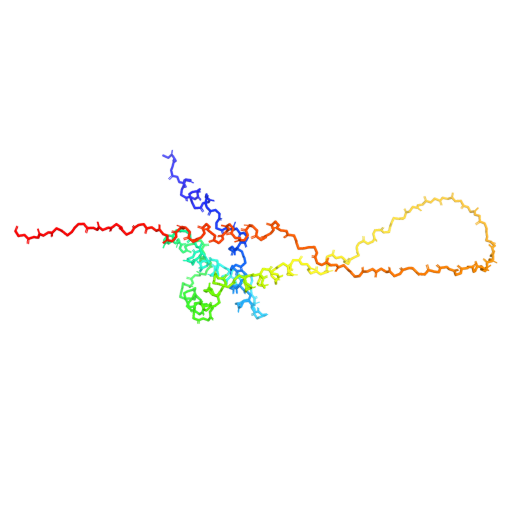C CA . ALA A 1 186 ? 24.416 -30.239 4.525 1.00 41.66 186 ALA A CA 1
ATOM 1514 C C . ALA A 1 186 ? 24.938 -31.676 4.299 1.00 41.66 186 ALA A C 1
ATOM 1516 O O . ALA A 1 186 ? 24.385 -32.384 3.452 1.00 41.66 186 ALA A O 1
ATOM 1517 N N . PRO A 1 187 ? 25.966 -32.153 5.030 1.00 43.34 187 PRO A N 1
ATOM 1518 C CA . PRO A 1 187 ? 26.441 -33.524 4.886 1.00 43.34 187 PRO A CA 1
ATOM 1519 C C . PRO A 1 187 ? 25.426 -34.506 5.479 1.00 43.34 187 PRO A C 1
ATOM 1521 O O . PRO A 1 187 ? 25.026 -34.384 6.640 1.00 43.34 187 PRO A O 1
ATOM 1524 N N . LEU A 1 188 ? 25.054 -35.513 4.689 1.00 39.44 188 LEU A N 1
ATOM 1525 C CA . LEU A 1 188 ? 24.301 -36.679 5.137 1.00 39.44 188 LEU A CA 1
ATOM 1526 C C . LEU A 1 188 ? 25.142 -37.423 6.191 1.00 39.44 188 LEU A C 1
ATOM 1528 O O . LEU A 1 188 ? 26.176 -38.007 5.869 1.00 39.44 188 LEU A O 1
ATOM 1532 N N . LYS A 1 189 ? 24.728 -37.401 7.462 1.00 47.72 189 LYS A N 1
ATOM 1533 C CA . LYS A 1 189 ? 25.267 -38.331 8.461 1.00 47.72 189 LYS A CA 1
ATOM 1534 C C . LYS A 1 189 ? 24.603 -39.685 8.239 1.00 47.72 189 LYS A C 1
ATOM 1536 O O . LYS A 1 189 ? 23.447 -39.877 8.605 1.00 47.72 189 LYS A O 1
ATOM 1541 N N . THR A 1 190 ? 25.333 -40.604 7.618 1.00 48.00 190 THR A N 1
ATOM 1542 C CA . THR A 1 190 ? 24.969 -42.020 7.545 1.00 48.00 190 THR A CA 1
ATOM 1543 C C . THR A 1 190 ? 24.990 -42.598 8.957 1.00 48.00 190 THR A C 1
ATOM 1545 O O . THR A 1 190 ? 26.032 -42.602 9.608 1.00 48.00 190 THR A O 1
ATOM 1548 N N . ALA A 1 191 ? 23.834 -43.051 9.436 1.00 44.16 191 ALA A N 1
ATOM 1549 C CA . ALA A 1 191 ? 23.741 -43.908 10.606 1.00 44.16 191 ALA A CA 1
ATOM 1550 C C . ALA A 1 191 ? 23.980 -45.358 10.162 1.00 44.16 191 ALA A C 1
ATOM 1552 O O . ALA A 1 191 ? 23.225 -45.880 9.340 1.00 44.16 191 ALA A O 1
ATOM 1553 N N . ALA A 1 192 ? 25.033 -45.971 10.695 1.00 48.06 192 ALA A N 1
ATOM 1554 C CA . ALA A 1 192 ? 25.220 -47.412 10.819 1.00 48.06 192 ALA A CA 1
ATOM 1555 C C . ALA A 1 192 ? 26.075 -47.660 12.065 1.00 48.06 192 ALA A C 1
ATOM 1557 O O . ALA A 1 192 ? 27.083 -46.932 12.222 1.00 48.06 192 ALA A O 1
#

Secondary structure (DSSP, 8-state):
---SSHHHHHTTSS-S--HHHHHHHHHHHHHH--TT---HHHHHHHHHHHHHHHHHHH-SSS---STTT--SS-HHHHHHHHHHHHHHHHHHHHHHHH-HHHHHHHHHHHHHHTT-GGGGS------------------------------PPPPPP----HHHHHHHHHHHHHHHHHT-------------

Organism: Hyalella azteca (NCBI:txid294128)

InterPro domains:
  IPR004944 Cyclin-dependent kinase 5 activator [PF03261] (11-114)
  IPR004944 Cyclin-dependent kinase 5 activator [PTHR23401] (11-119)
  IPR036915 Cyclin-like superfamily [SSF47954] (10-114)